Protein AF-A0A3B0RXC0-F1 (afdb_monomer_lite)

Radius of gyration: 18.81 Å; chains: 1; bounding box: 57×39×60 Å

Foldseek 3Di:
DDDDPPDDPPVPPDDDDPVVVVLCVDPLLVLLLVLLQVLLVVLVVVLVVCCVPPVFAAQCLLVSLLVSLQNSCCVPPRDDPLLVVLLVQLLVLLVCLVVQVVDPLSSLVSNQVSLVSLLVPQDAPPCVCLSVVLSCCLSVVLNQLQVLLVVCV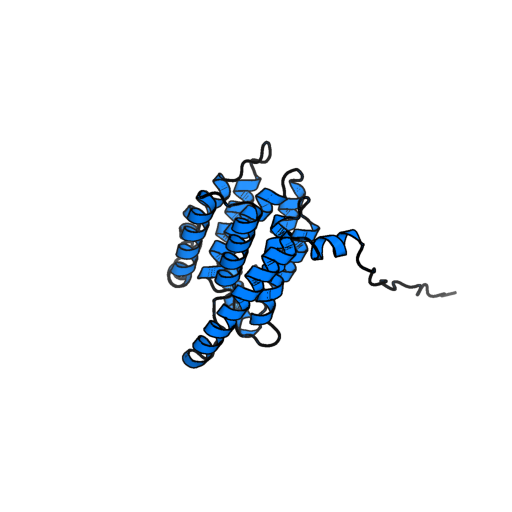QQLVSLVLVLQLLVQLCVLFQARSSSSSSNSNSVSSSVCCPPHVSHTNGSSSSNSSSSSQSNVLSVRNHPPVVSSVRSSVSSVVSD

Secondary structure (DSSP, 8-state):
-------------PPPPHHHHHHHTSHHHHHHHHHHHHHHHHHHHHHHHHHHHHSS-EETHHHHHHHHHHHHHHHHT---HHHHHHHHHHHHHHHHHHHHTTSTTHHHHTTHHHHHHHHHT---TT-THHHHHHHHIIIIIHHHHHHHHHHSGGGTHHHHHHHHHHHHHHHH-S--HHHHHHHHHHHHHGGGTSSS--EE--HHHHHHHHHHHHHHHHHHTTT-HHHHHHHHHHHGGG-

Sequence (239 aa):
MLDVQLAGVVHTVGVPSRETLEAFASDEFLTGFAYGIGALALGLVVAYLWRRRYDTPAPIVGLLLTAGVLGGLQATRGLPRDLWIGVALLAVAGALYPWARRVPFLAVVVAVPGAWWVTQGVELPGAMWVPWLLFAWIVLGAPLVTSFDRHFRDRGYGPVLVTVSIAGMFVTLPDTEEILVVFGVAVALVFLAWPKVLGSLGAVGIYPLLGALAWVIAFDGRGRESAIVGAVAALGFLV

Organism: NCBI:txid652676

pLDDT: mean 91.94, std 11.22, range [43.53, 98.5]

Structure (mmCIF, N/CA/C/O backbone):
data_AF-A0A3B0RXC0-F1
#
_entry.id   AF-A0A3B0RXC0-F1
#
loop_
_atom_site.group_PDB
_atom_site.id
_atom_site.type_symbol
_atom_site.label_atom_id
_atom_site.label_alt_id
_atom_site.label_comp_id
_atom_site.label_asym_id
_atom_site.label_entity_id
_atom_site.label_seq_id
_atom_site.pdbx_PDB_ins_code
_atom_site.Cartn_x
_atom_site.Cartn_y
_atom_site.Cartn_z
_atom_site.occupancy
_atom_site.B_iso_or_equiv
_atom_site.auth_seq_id
_atom_site.auth_comp_id
_atom_site.auth_asym_id
_atom_site.auth_atom_id
_atom_site.pdbx_PDB_model_num
ATOM 1 N N . MET A 1 1 ? -39.315 21.568 -38.103 1.00 45.09 1 MET A N 1
ATOM 2 C CA . MET A 1 1 ? -37.876 21.454 -38.425 1.00 45.09 1 MET A CA 1
ATOM 3 C C . MET A 1 1 ? -37.116 21.349 -37.105 1.00 45.09 1 MET A C 1
ATOM 5 O O . MET A 1 1 ? -36.596 22.333 -36.607 1.00 45.09 1 MET A O 1
ATOM 9 N N . LEU A 1 2 ? -37.200 20.183 -36.469 1.00 48.66 2 LEU A N 1
ATOM 10 C CA . LEU A 1 2 ? -36.556 19.834 -35.199 1.00 48.66 2 LEU A CA 1
ATOM 11 C C . LEU A 1 2 ? -36.489 18.303 -35.209 1.00 48.66 2 LEU A C 1
ATOM 13 O O . LEU A 1 2 ? -37.357 17.641 -34.652 1.00 48.66 2 LEU A O 1
ATOM 17 N N . ASP A 1 3 ? -35.527 17.764 -35.959 1.00 43.53 3 ASP A N 1
ATOM 18 C CA . ASP A 1 3 ? -35.196 16.343 -35.905 1.00 43.53 3 ASP A CA 1
ATOM 19 C C . ASP A 1 3 ? -34.045 16.155 -34.928 1.00 43.53 3 ASP A C 1
ATOM 21 O O . ASP A 1 3 ? -32.958 16.721 -35.043 1.00 43.53 3 ASP A O 1
ATOM 25 N N . VAL A 1 4 ? -34.379 15.392 -33.903 1.00 53.38 4 VAL A N 1
ATOM 26 C CA . VAL A 1 4 ? -33.614 15.109 -32.709 1.00 53.38 4 VAL A CA 1
ATOM 27 C C . VAL A 1 4 ? -32.543 14.073 -33.059 1.00 53.38 4 VAL A C 1
ATOM 29 O O . VAL A 1 4 ? -32.851 12.906 -33.288 1.00 53.38 4 VAL A O 1
ATOM 32 N N . GLN A 1 5 ? -31.270 14.482 -33.070 1.00 48.72 5 GLN A N 1
ATOM 33 C CA . GLN A 1 5 ? -30.120 13.571 -33.035 1.00 48.72 5 GLN A CA 1
ATOM 34 C C . GLN A 1 5 ? -30.012 12.922 -31.643 1.00 48.72 5 GLN A C 1
ATOM 36 O O . GLN A 1 5 ? -29.162 13.271 -30.830 1.00 48.72 5 GLN A O 1
ATOM 41 N N . LEU A 1 6 ? -30.886 11.956 -31.366 1.00 52.62 6 LEU A N 1
ATOM 42 C CA . LEU A 1 6 ? -30.707 10.950 -30.315 1.00 52.62 6 LEU A CA 1
ATOM 43 C C . LEU A 1 6 ? -30.192 9.665 -30.976 1.00 52.62 6 LEU A C 1
ATOM 45 O O . LEU A 1 6 ? -30.890 8.660 -31.053 1.00 52.62 6 LEU A O 1
ATOM 49 N N . ALA A 1 7 ? -28.967 9.710 -31.500 1.00 48.12 7 ALA A N 1
ATOM 50 C CA . ALA A 1 7 ? -28.283 8.540 -32.039 1.00 48.12 7 ALA A CA 1
ATOM 51 C C . ALA A 1 7 ? -27.131 8.144 -31.105 1.00 48.12 7 ALA A C 1
ATOM 53 O O . ALA A 1 7 ? -26.001 8.593 -31.248 1.00 48.12 7 ALA A O 1
ATOM 54 N N . GLY A 1 8 ? -27.473 7.307 -30.125 1.00 47.53 8 GLY A N 1
ATOM 55 C CA . GLY A 1 8 ? -26.669 6.147 -29.742 1.00 47.53 8 GLY A CA 1
ATOM 56 C C . GLY A 1 8 ? -25.240 6.379 -29.253 1.00 47.53 8 GLY A C 1
ATOM 57 O O . GLY A 1 8 ? -24.301 5.927 -29.896 1.00 47.53 8 GLY A O 1
ATOM 58 N N . VAL A 1 9 ? -25.077 6.896 -28.033 1.00 49.53 9 VAL A N 1
ATOM 59 C CA . VAL A 1 9 ? -23.941 6.494 -27.182 1.00 49.53 9 VAL A CA 1
ATOM 60 C C . VAL A 1 9 ? -24.367 5.234 -26.427 1.00 49.53 9 VAL A C 1
ATOM 62 O O . VAL A 1 9 ? -24.612 5.240 -25.223 1.00 49.53 9 VAL A O 1
ATOM 65 N N . VAL A 1 10 ? -24.537 4.134 -27.160 1.00 51.41 10 VAL A N 1
ATOM 66 C CA . VAL A 1 10 ? -24.508 2.811 -26.537 1.00 51.41 10 VAL A CA 1
ATOM 67 C C . VAL A 1 10 ? -23.031 2.549 -26.295 1.00 51.41 10 VAL A C 1
ATOM 69 O O . VAL A 1 10 ? -22.314 2.160 -27.212 1.00 51.41 10 VAL A O 1
ATOM 72 N N . HIS A 1 11 ? -22.555 2.833 -25.080 1.00 51.78 11 HIS A N 1
ATOM 73 C CA . HIS A 1 11 ? -21.283 2.296 -24.610 1.00 51.78 11 HIS A CA 1
ATOM 74 C C . HIS A 1 11 ? -21.406 0.773 -24.674 1.00 51.78 11 HIS A C 1
ATOM 76 O O . HIS A 1 11 ? -21.918 0.136 -23.754 1.00 51.78 11 HIS A O 1
ATOM 82 N N . THR A 1 12 ? -20.991 0.180 -25.791 1.00 52.31 12 THR A N 1
ATOM 83 C CA . THR A 1 12 ? -20.706 -1.244 -25.851 1.00 52.31 12 THR A CA 1
ATOM 84 C C . THR A 1 12 ? -19.647 -1.478 -24.792 1.00 52.31 12 THR A C 1
ATOM 86 O O . THR A 1 12 ? -18.513 -1.024 -24.948 1.00 52.31 12 THR A O 1
ATOM 89 N N . VAL A 1 13 ? -20.042 -2.105 -23.684 1.00 59.84 13 VAL A N 1
ATOM 90 C CA . VAL A 1 13 ? -19.114 -2.684 -22.716 1.00 59.84 13 VAL A CA 1
ATOM 91 C C . VAL A 1 13 ? -18.237 -3.619 -23.536 1.00 59.84 13 VAL A C 1
ATOM 93 O O . VAL A 1 13 ? -18.688 -4.678 -23.972 1.00 59.84 13 VAL A O 1
ATOM 96 N N . GLY A 1 14 ? -17.049 -3.132 -23.896 1.00 64.94 14 GLY A N 1
ATOM 97 C CA . GLY A 1 14 ? -16.148 -3.830 -24.793 1.00 64.94 14 GLY A CA 1
ATOM 98 C C . GLY A 1 14 ? -15.806 -5.167 -24.167 1.00 64.94 14 GLY A C 1
ATOM 99 O O . GLY A 1 14 ? -15.452 -5.228 -22.990 1.00 64.94 14 GLY A O 1
ATOM 100 N N . VAL A 1 15 ? -15.946 -6.239 -24.942 1.00 76.81 15 VAL A N 1
ATOM 101 C CA . VAL A 1 15 ? -15.396 -7.535 -24.552 1.00 76.81 15 VAL A CA 1
ATOM 102 C C . VAL A 1 15 ? -13.908 -7.309 -24.251 1.00 76.81 15 VAL A C 1
ATOM 104 O O . VAL A 1 15 ? -13.240 -6.672 -25.073 1.00 76.81 15 VAL A O 1
ATOM 107 N N . PRO A 1 16 ? -13.391 -7.754 -23.091 1.00 77.19 16 PRO A N 1
ATOM 108 C CA . PRO A 1 16 ? -11.983 -7.576 -22.756 1.00 77.19 16 PRO A CA 1
ATOM 109 C C . PRO A 1 16 ? -11.103 -8.130 -23.882 1.00 77.19 16 PRO A C 1
ATOM 111 O O . PRO A 1 16 ? -11.406 -9.181 -24.457 1.00 77.19 16 PRO A O 1
ATOM 114 N N . SER A 1 17 ? -10.037 -7.403 -24.230 1.00 85.00 17 SER A N 1
ATOM 115 C CA . SER A 1 17 ? -9.105 -7.850 -25.266 1.00 85.00 17 SER A CA 1
ATOM 116 C C . SER A 1 17 ? -8.442 -9.164 -24.841 1.00 85.00 17 SER A C 1
ATOM 118 O O . SER A 1 17 ? -8.314 -9.447 -23.648 1.00 85.00 17 SER A O 1
ATOM 120 N N . ARG A 1 18 ? -8.002 -9.979 -25.810 1.00 84.19 18 ARG A N 1
ATOM 121 C CA . ARG A 1 18 ? -7.280 -11.231 -25.513 1.00 84.19 18 ARG A CA 1
ATOM 122 C C . ARG A 1 18 ? -6.065 -10.990 -24.619 1.00 84.19 18 ARG A C 1
ATOM 124 O O . ARG A 1 18 ? -5.889 -11.719 -23.658 1.00 84.19 18 ARG A O 1
ATOM 131 N N . GLU A 1 19 ? -5.336 -9.907 -24.868 1.00 82.31 19 GLU A N 1
ATOM 132 C CA . GLU A 1 19 ? -4.189 -9.479 -24.058 1.00 82.31 19 GLU A CA 1
ATOM 133 C C . GLU A 1 19 ? -4.566 -9.258 -22.584 1.00 82.31 19 GLU A C 1
ATOM 135 O O . GLU A 1 19 ? -3.834 -9.658 -21.686 1.00 82.31 19 GLU A O 1
ATOM 140 N N . THR A 1 20 ? -5.748 -8.690 -22.309 1.00 80.38 20 THR A N 1
ATOM 141 C CA . THR A 1 20 ? -6.221 -8.491 -20.927 1.00 80.38 20 THR A CA 1
ATOM 142 C C . THR A 1 20 ? -6.561 -9.822 -20.255 1.00 80.38 20 THR A C 1
ATOM 144 O O . THR A 1 20 ? -6.307 -10.007 -19.068 1.00 80.38 20 THR A O 1
ATOM 147 N N . LEU A 1 21 ? -7.146 -10.763 -21.001 1.00 83.75 21 LEU A N 1
ATOM 148 C CA . LEU A 1 21 ? -7.447 -12.098 -20.482 1.00 83.75 21 LEU A CA 1
ATOM 149 C C . LEU A 1 21 ? -6.168 -12.900 -20.213 1.00 83.75 21 LEU A C 1
ATOM 151 O O . LEU A 1 21 ? -6.099 -13.604 -19.210 1.00 83.75 21 LEU A O 1
ATOM 155 N N . GLU A 1 22 ? -5.163 -12.766 -21.077 1.00 86.81 22 GLU A N 1
ATOM 156 C CA . GLU A 1 22 ? -3.850 -13.394 -20.911 1.00 86.81 22 GLU A CA 1
ATOM 157 C C . GLU A 1 22 ? -3.111 -12.833 -19.690 1.00 86.81 22 GLU A C 1
ATOM 159 O O . GLU A 1 22 ? -2.580 -13.612 -18.904 1.00 86.81 22 GLU A O 1
ATOM 164 N N . ALA A 1 23 ? -3.182 -11.520 -19.446 1.00 81.25 23 ALA A N 1
ATOM 165 C CA . ALA A 1 23 ? -2.631 -10.907 -18.237 1.00 81.25 23 ALA A CA 1
ATOM 166 C C . ALA A 1 23 ? -3.245 -11.471 -16.939 1.00 81.25 23 ALA A C 1
ATOM 168 O O . ALA A 1 23 ? -2.536 -11.702 -15.966 1.00 81.25 23 ALA A O 1
ATOM 169 N N . PHE A 1 24 ? -4.552 -11.762 -16.909 1.00 84.94 24 PHE A N 1
ATOM 170 C CA . PHE A 1 24 ? -5.178 -12.395 -15.734 1.00 84.94 24 PHE A CA 1
ATOM 171 C C . PHE A 1 24 ? -4.911 -13.898 -15.614 1.00 84.94 24 PHE A C 1
ATOM 173 O O . PHE A 1 24 ? -5.164 -14.481 -14.559 1.00 84.94 24 PHE A O 1
ATOM 180 N N . ALA A 1 25 ? -4.413 -14.528 -16.674 1.00 88.69 25 ALA A N 1
ATOM 181 C CA . ALA A 1 25 ? -3.963 -15.913 -16.656 1.00 88.69 25 ALA A CA 1
ATOM 182 C C . ALA A 1 25 ? -2.452 -16.039 -16.398 1.00 88.69 25 ALA A C 1
ATOM 184 O O . ALA A 1 25 ? -1.944 -17.159 -16.392 1.00 88.69 25 ALA A O 1
ATOM 185 N N . SER A 1 26 ? -1.745 -14.921 -16.204 1.00 92.62 26 SER A N 1
ATOM 186 C CA . SER A 1 26 ? -0.297 -14.909 -16.033 1.00 92.62 26 SER A CA 1
ATOM 187 C C . SER A 1 26 ? 0.131 -15.461 -14.669 1.00 92.62 26 SER A C 1
ATOM 189 O O . SER A 1 26 ? -0.608 -15.391 -13.675 1.00 92.62 26 SER A O 1
ATOM 191 N N . ASP A 1 27 ? 1.348 -16.004 -14.612 1.00 94.44 27 ASP A N 1
ATOM 192 C CA . ASP A 1 27 ? 1.910 -16.584 -13.390 1.00 94.44 27 ASP A CA 1
ATOM 193 C C . ASP A 1 27 ? 2.081 -15.524 -12.288 1.00 94.44 27 ASP A C 1
ATOM 195 O O . ASP A 1 27 ? 1.937 -15.830 -11.101 1.00 94.44 27 ASP A O 1
ATOM 199 N N . GLU A 1 28 ? 2.314 -14.264 -12.657 1.00 95.06 28 GLU A N 1
ATOM 200 C CA . GLU A 1 28 ? 2.426 -13.126 -11.743 1.00 95.06 28 GLU A CA 1
ATOM 201 C C . GLU A 1 28 ? 1.100 -12.863 -11.025 1.00 95.06 28 GLU A C 1
ATOM 203 O O . GLU A 1 28 ? 1.055 -12.812 -9.789 1.00 95.06 28 GLU A O 1
ATOM 208 N N . PHE A 1 29 ? 0.001 -12.760 -11.783 1.00 95.62 29 PHE A N 1
ATOM 209 C CA . PHE A 1 29 ? -1.324 -12.560 -11.204 1.00 95.62 29 PHE A CA 1
ATOM 210 C C . PHE A 1 29 ? -1.724 -13.744 -10.321 1.00 95.62 29 PHE A C 1
ATOM 212 O O . PHE A 1 29 ? -2.182 -13.542 -9.192 1.00 95.62 29 PHE A O 1
ATOM 219 N N . LEU A 1 30 ? -1.520 -14.979 -10.793 1.00 96.56 30 LEU A N 1
ATOM 220 C CA . LEU A 1 30 ? -1.860 -16.190 -10.040 1.00 96.56 30 LEU A CA 1
ATOM 221 C C . LEU A 1 30 ? -1.036 -16.323 -8.755 1.00 96.56 30 LEU A C 1
ATOM 223 O O . LEU A 1 30 ? -1.588 -16.677 -7.708 1.00 96.56 30 LEU A O 1
ATOM 227 N N . THR A 1 31 ? 0.254 -15.989 -8.800 1.00 96.75 31 THR A N 1
ATOM 228 C CA . THR A 1 31 ? 1.120 -15.971 -7.614 1.00 96.75 31 THR A CA 1
ATOM 229 C C . THR A 1 31 ? 0.628 -14.928 -6.619 1.00 96.75 31 THR A C 1
ATOM 231 O O . THR A 1 31 ? 0.382 -15.255 -5.455 1.00 96.75 31 THR A O 1
ATOM 234 N N . GLY A 1 32 ? 0.395 -13.693 -7.072 1.00 97.00 32 GLY A N 1
ATOM 235 C CA . GLY A 1 32 ? -0.174 -12.640 -6.233 1.00 97.00 32 GLY A CA 1
ATOM 236 C C . GLY A 1 32 ? -1.506 -13.054 -5.609 1.00 97.00 32 GLY A C 1
ATOM 237 O O . GLY A 1 32 ? -1.707 -12.926 -4.400 1.00 97.00 32 GLY A O 1
ATOM 238 N N . PHE A 1 33 ? -2.397 -13.641 -6.404 1.00 97.62 33 PHE A N 1
ATOM 239 C CA . PHE A 1 33 ? -3.687 -14.132 -5.939 1.00 97.62 33 PHE A CA 1
ATOM 240 C C . PHE A 1 33 ? -3.545 -15.243 -4.890 1.00 97.62 33 PHE A C 1
ATOM 242 O O . PHE A 1 33 ? -4.227 -15.197 -3.867 1.00 97.62 33 PHE A O 1
ATOM 249 N N . ALA A 1 34 ? -2.623 -16.195 -5.065 1.00 98.06 34 ALA A N 1
ATOM 250 C CA . ALA A 1 34 ? -2.367 -17.255 -4.087 1.00 98.06 34 ALA A CA 1
ATOM 251 C C . ALA A 1 34 ? -1.904 -16.695 -2.727 1.00 98.06 34 ALA A C 1
ATOM 253 O O . ALA A 1 34 ? -2.454 -17.067 -1.683 1.00 98.06 34 ALA A O 1
ATOM 254 N N . TYR A 1 35 ? -0.959 -15.747 -2.726 1.00 98.19 35 TYR A N 1
ATOM 255 C CA . TYR A 1 35 ? -0.555 -15.032 -1.505 1.00 98.19 35 TYR A CA 1
ATOM 256 C C . TYR A 1 35 ? -1.712 -14.212 -0.918 1.00 98.19 35 TYR A C 1
ATOM 258 O O . TYR A 1 35 ? -1.893 -14.182 0.303 1.00 98.19 35 TYR A O 1
ATOM 266 N N . GLY A 1 36 ? -2.538 -13.610 -1.774 1.00 97.75 36 GLY A N 1
ATOM 267 C CA . GLY A 1 36 ? -3.765 -12.914 -1.402 1.00 97.75 36 GLY A CA 1
ATOM 268 C C . GLY A 1 36 ? -4.777 -13.812 -0.688 1.00 97.75 36 GLY A C 1
ATOM 269 O O . GLY A 1 36 ? -5.322 -13.411 0.338 1.00 97.75 36 GLY A O 1
ATOM 270 N N . ILE A 1 37 ? -4.992 -15.043 -1.162 1.00 98.25 37 ILE A N 1
ATOM 271 C CA . ILE A 1 37 ? -5.870 -16.031 -0.514 1.00 98.25 37 ILE A CA 1
ATOM 272 C C . ILE A 1 37 ? -5.318 -16.442 0.854 1.00 98.25 37 ILE A C 1
ATOM 274 O O . ILE A 1 37 ? -6.074 -16.496 1.828 1.00 98.25 37 ILE A O 1
ATOM 278 N N . GLY A 1 38 ? -4.007 -16.675 0.962 1.00 98.12 38 GLY A N 1
ATOM 279 C CA . GLY A 1 38 ? -3.362 -16.942 2.251 1.00 98.12 38 GLY A CA 1
ATOM 280 C C . GLY A 1 38 ? -3.553 -15.787 3.241 1.00 98.12 38 GLY A C 1
ATOM 281 O O . GLY A 1 38 ? -3.952 -15.996 4.392 1.00 98.12 38 GLY A O 1
ATOM 282 N N . ALA A 1 39 ? -3.346 -14.554 2.775 1.00 97.69 39 ALA A N 1
ATOM 283 C CA . ALA A 1 39 ? -3.544 -13.345 3.564 1.00 97.69 39 ALA A CA 1
ATOM 284 C C . ALA A 1 39 ? -5.021 -13.128 3.943 1.00 97.69 39 ALA A C 1
ATOM 286 O O . ALA A 1 39 ? -5.309 -12.735 5.074 1.00 97.69 39 ALA A O 1
ATOM 287 N N . LEU A 1 40 ? -5.961 -13.432 3.043 1.00 97.94 40 LEU A N 1
ATOM 288 C CA . LEU A 1 40 ? -7.402 -13.379 3.291 1.00 97.94 40 LEU A CA 1
ATOM 289 C C . LEU A 1 40 ? -7.807 -14.374 4.381 1.00 97.94 40 LEU A C 1
ATOM 291 O O . LEU A 1 40 ? -8.500 -13.990 5.322 1.00 97.94 40 LEU A O 1
ATOM 295 N N . ALA A 1 41 ? -7.350 -15.626 4.296 1.00 97.94 41 ALA A N 1
ATOM 296 C CA . ALA A 1 41 ? -7.636 -16.649 5.299 1.00 97.94 41 ALA A CA 1
ATOM 297 C C . ALA A 1 41 ? -7.132 -16.227 6.690 1.00 97.94 41 ALA A C 1
ATOM 299 O O . ALA A 1 41 ? -7.887 -16.267 7.666 1.00 97.94 41 ALA A O 1
ATOM 300 N N . LEU A 1 42 ? -5.890 -15.736 6.772 1.00 98.06 42 LEU A N 1
ATOM 301 C CA . LEU A 1 42 ? -5.334 -15.185 8.009 1.00 98.06 42 LEU A CA 1
ATOM 302 C C . LEU A 1 42 ? -6.141 -13.972 8.499 1.00 98.06 42 LEU A C 1
ATOM 304 O O . LEU A 1 42 ? -6.482 -13.878 9.679 1.00 98.06 42 LEU A O 1
ATOM 308 N N . GLY A 1 43 ? -6.489 -13.063 7.591 1.00 97.38 43 GLY A N 1
ATOM 309 C CA . GLY A 1 43 ? -7.272 -11.872 7.887 1.00 97.38 43 GLY A CA 1
ATOM 310 C C . GLY A 1 43 ? -8.662 -12.182 8.426 1.00 97.38 43 GLY A C 1
ATOM 311 O O . GLY A 1 43 ? -9.093 -11.523 9.368 1.00 97.38 43 GLY A O 1
ATOM 312 N N . LEU A 1 44 ? -9.340 -13.211 7.913 1.00 97.69 44 LEU A N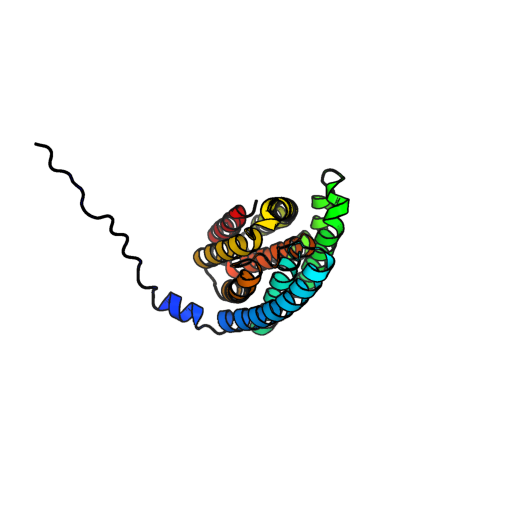 1
ATOM 313 C CA . LEU A 1 44 ? -10.638 -13.661 8.423 1.00 97.69 44 LEU A CA 1
ATOM 314 C C . LEU A 1 44 ? -10.528 -14.166 9.866 1.00 97.69 44 LEU A C 1
ATOM 316 O O . LEU A 1 44 ? -11.359 -13.806 10.702 1.00 97.69 44 LEU A O 1
ATOM 320 N N . VAL A 1 45 ? -9.482 -14.938 10.181 1.00 97.75 45 VAL A N 1
ATOM 321 C CA . VAL A 1 45 ? -9.220 -15.414 11.550 1.00 97.75 45 VAL A CA 1
ATOM 322 C C . VAL A 1 45 ? -8.966 -14.236 12.488 1.00 97.75 45 VAL A C 1
ATOM 324 O O . VAL A 1 45 ? -9.601 -14.129 13.540 1.00 97.75 45 VAL A O 1
ATOM 327 N N . VAL A 1 46 ? -8.084 -13.312 12.103 1.00 97.38 46 VAL A N 1
ATOM 328 C CA . VAL A 1 46 ? -7.759 -12.147 12.936 1.00 97.38 46 VAL A CA 1
ATOM 329 C C . VAL A 1 46 ? -8.970 -11.226 13.089 1.00 97.38 46 VAL A C 1
ATOM 331 O O . VAL A 1 46 ? -9.264 -10.800 14.204 1.00 97.38 46 VAL A O 1
ATOM 334 N N . ALA A 1 47 ? -9.721 -10.959 12.019 1.00 95.75 47 ALA A N 1
ATOM 335 C CA . ALA A 1 47 ? -10.925 -10.131 12.065 1.00 95.75 47 ALA A CA 1
ATOM 336 C C . ALA A 1 47 ? -12.017 -10.746 12.948 1.00 95.75 47 ALA A C 1
ATOM 338 O O . ALA A 1 47 ? -12.689 -10.026 13.691 1.00 95.75 47 ALA A O 1
ATOM 339 N N . TYR A 1 48 ? -12.167 -12.072 12.924 1.00 96.38 48 TYR A N 1
ATOM 340 C CA . TYR A 1 48 ? -13.083 -12.789 13.805 1.00 96.38 48 TYR A CA 1
ATOM 341 C C . TYR A 1 48 ? -12.718 -12.613 15.284 1.00 96.38 48 TYR A C 1
ATOM 343 O O . TYR A 1 48 ? -13.566 -12.236 16.100 1.00 96.38 48 TYR A O 1
ATOM 351 N N . LEU A 1 49 ? -11.445 -12.833 15.627 1.00 97.06 49 LEU A N 1
ATOM 352 C CA . LEU A 1 49 ? -10.940 -12.655 16.991 1.00 97.06 49 LEU A CA 1
ATOM 353 C C . LEU A 1 49 ? -11.028 -11.191 17.442 1.00 97.06 49 LEU A C 1
ATOM 355 O O . LEU A 1 49 ? -11.394 -10.912 18.585 1.00 97.06 49 LEU A O 1
ATOM 359 N N . TRP A 1 50 ? -10.754 -10.255 16.535 1.00 96.69 50 TRP A N 1
ATOM 360 C CA . TRP A 1 50 ? -10.821 -8.823 16.799 1.00 96.69 50 TRP A CA 1
ATOM 361 C C . TRP A 1 50 ? -12.248 -8.360 17.089 1.00 96.69 50 TRP A C 1
ATOM 363 O O . TRP A 1 50 ? -12.484 -7.680 18.090 1.00 96.69 50 TRP A O 1
ATOM 373 N N . ARG A 1 51 ? -13.220 -8.771 16.264 1.00 93.50 51 ARG A N 1
ATOM 374 C CA . ARG A 1 51 ? -14.637 -8.429 16.459 1.00 93.50 51 ARG A CA 1
ATOM 375 C C . ARG A 1 51 ? -15.176 -8.943 17.787 1.00 93.50 51 ARG A C 1
ATOM 377 O O . ARG A 1 51 ? -15.888 -8.208 18.460 1.00 93.50 51 ARG A O 1
ATOM 384 N N . ARG A 1 52 ? -14.768 -10.143 18.216 1.00 94.81 52 ARG A N 1
ATOM 385 C CA . ARG A 1 52 ? -15.120 -10.669 19.547 1.00 94.81 52 ARG A CA 1
ATOM 386 C C . ARG A 1 52 ? -14.647 -9.771 20.697 1.00 94.81 52 ARG A C 1
ATOM 388 O O . ARG A 1 52 ? -15.233 -9.832 21.772 1.00 94.81 52 ARG A O 1
ATOM 395 N N . ARG A 1 53 ? -13.592 -8.969 20.500 1.00 96.19 53 ARG A N 1
ATOM 396 C CA . ARG A 1 53 ? -12.978 -8.156 21.560 1.00 96.19 53 ARG A CA 1
ATOM 397 C C . ARG A 1 53 ? -13.306 -6.662 21.495 1.00 96.19 53 ARG A C 1
ATOM 399 O O . ARG A 1 53 ? -13.383 -6.049 22.562 1.00 96.19 53 ARG A O 1
ATOM 406 N N . TYR A 1 54 ? -13.439 -6.095 20.293 1.00 91.69 54 TYR A N 1
ATOM 407 C CA . TYR A 1 54 ? -13.439 -4.642 20.059 1.00 91.69 54 TYR A CA 1
ATOM 408 C C . TYR A 1 54 ? -14.611 -4.111 19.215 1.00 91.69 54 TYR A C 1
ATOM 410 O O . TYR A 1 54 ? -14.612 -2.914 18.940 1.00 91.69 54 TYR A O 1
ATOM 418 N N . ASP A 1 55 ? -15.547 -4.963 18.770 1.00 91.69 55 ASP A N 1
ATOM 419 C CA . ASP A 1 55 ? -16.744 -4.627 17.960 1.00 91.69 55 ASP A CA 1
ATOM 420 C C . ASP A 1 55 ? -16.526 -3.591 16.831 1.00 91.69 55 ASP A C 1
ATOM 422 O O . ASP A 1 55 ? -17.388 -2.795 16.478 1.00 91.69 55 ASP A O 1
ATOM 426 N N . THR A 1 56 ? -15.322 -3.573 16.260 1.00 93.38 56 THR A N 1
ATOM 427 C CA . THR A 1 56 ? -14.890 -2.631 15.219 1.00 93.38 56 THR A CA 1
ATOM 428 C C . THR A 1 56 ? -14.146 -3.387 14.118 1.00 93.38 56 THR A C 1
ATOM 430 O O . THR A 1 56 ? -13.627 -4.478 14.378 1.00 93.38 56 THR A O 1
ATOM 433 N N . PRO A 1 57 ? -14.058 -2.854 12.884 1.00 94.50 57 PRO A N 1
ATOM 434 C CA . PRO A 1 57 ? -13.286 -3.487 11.811 1.00 94.50 57 PRO A CA 1
ATOM 435 C C . PRO A 1 57 ? -11.806 -3.635 12.187 1.00 94.50 57 PRO A C 1
ATOM 437 O O . PRO A 1 57 ? -11.223 -2.700 12.733 1.00 94.50 57 PRO A O 1
ATOM 440 N N . ALA A 1 58 ? -11.168 -4.767 11.896 1.00 96.25 58 ALA A N 1
ATOM 441 C CA . ALA A 1 58 ? -9.770 -5.003 12.267 1.00 96.25 58 ALA A CA 1
ATOM 442 C C . ALA A 1 58 ? -8.798 -4.171 11.397 1.00 96.25 58 ALA A C 1
ATOM 444 O O . ALA A 1 58 ? -8.849 -4.281 10.172 1.00 96.25 58 ALA A O 1
ATOM 445 N N . PRO A 1 59 ? -7.886 -3.365 11.976 1.00 96.56 59 PRO A N 1
ATOM 446 C CA . PRO A 1 59 ? -6.990 -2.481 11.221 1.00 96.56 59 PRO A CA 1
ATOM 447 C C . PRO A 1 59 ? -5.749 -3.231 10.702 1.00 96.56 59 PRO A C 1
ATOM 449 O O . PRO A 1 59 ? -4.620 -2.911 11.070 1.00 96.56 59 PRO A O 1
ATOM 452 N N . ILE A 1 60 ? -5.972 -4.285 9.915 1.00 97.25 60 ILE A N 1
ATOM 453 C CA . ILE A 1 60 ? -4.943 -5.260 9.513 1.00 97.25 60 ILE A CA 1
ATOM 454 C C . ILE A 1 60 ? -4.769 -5.374 7.999 1.00 97.25 60 ILE A C 1
ATOM 456 O O . ILE A 1 60 ? -3.789 -5.964 7.549 1.00 97.25 60 ILE A O 1
ATOM 460 N N . VAL A 1 61 ? -5.697 -4.837 7.200 1.00 97.56 61 VAL A N 1
ATOM 461 C CA . VAL A 1 61 ? -5.735 -5.104 5.753 1.00 97.56 61 VAL A CA 1
ATOM 462 C C . VAL A 1 61 ? -4.508 -4.527 5.054 1.00 97.56 61 VAL A C 1
ATOM 464 O O . VAL A 1 61 ? -3.956 -5.184 4.183 1.00 97.56 61 VAL A O 1
ATOM 467 N N . GLY A 1 62 ? -4.010 -3.360 5.473 1.00 97.75 62 GLY A N 1
ATOM 468 C CA . GLY A 1 62 ? -2.796 -2.777 4.899 1.00 97.75 62 GLY A CA 1
ATOM 469 C C . GLY A 1 62 ? -1.546 -3.616 5.186 1.00 97.75 62 GLY A C 1
ATOM 470 O O . GLY A 1 62 ? -0.685 -3.754 4.322 1.00 97.75 62 GLY A O 1
ATOM 471 N N . LEU A 1 63 ? -1.462 -4.233 6.372 1.00 97.94 63 LEU A N 1
ATOM 472 C CA . LEU A 1 63 ? -0.358 -5.133 6.721 1.00 97.94 63 LEU A CA 1
ATOM 473 C C . LEU A 1 63 ? -0.429 -6.431 5.919 1.00 97.94 63 LEU A C 1
ATOM 475 O O . LEU A 1 63 ? 0.589 -6.882 5.408 1.00 97.94 63 LEU A O 1
ATOM 479 N N . LEU A 1 64 ? -1.627 -7.005 5.784 1.00 98.38 64 LEU A N 1
ATOM 480 C CA . LEU A 1 64 ? -1.859 -8.202 4.976 1.00 98.38 64 LEU A CA 1
ATOM 481 C C . LEU A 1 64 ? -1.564 -7.948 3.495 1.00 98.38 64 LEU A C 1
ATOM 483 O O . LEU A 1 64 ? -0.914 -8.778 2.869 1.00 98.38 64 LEU A O 1
ATOM 487 N N . LEU A 1 65 ? -1.974 -6.790 2.965 1.00 98.25 65 LEU A N 1
ATOM 488 C CA . LEU A 1 65 ? -1.640 -6.351 1.610 1.00 98.25 65 LEU A CA 1
ATOM 489 C C . LEU A 1 65 ? -0.129 -6.251 1.442 1.00 98.25 65 LEU A C 1
ATOM 491 O O . LEU A 1 65 ? 0.420 -6.879 0.549 1.00 98.25 65 LEU A O 1
ATOM 495 N N . THR A 1 66 ? 0.550 -5.523 2.330 1.00 98.38 66 THR A N 1
ATOM 496 C CA . THR A 1 66 ? 2.010 -5.369 2.258 1.00 98.38 66 THR A CA 1
ATOM 497 C C . THR A 1 66 ? 2.711 -6.728 2.323 1.00 98.38 66 THR A C 1
ATOM 499 O O . THR A 1 66 ? 3.569 -7.016 1.498 1.00 98.38 66 THR A O 1
ATOM 502 N N . ALA A 1 67 ? 2.338 -7.588 3.274 1.00 98.25 67 ALA A N 1
ATOM 503 C CA . ALA A 1 67 ? 2.948 -8.904 3.432 1.00 98.25 67 ALA A CA 1
ATOM 504 C C . ALA A 1 67 ? 2.686 -9.816 2.224 1.00 98.25 67 ALA A C 1
ATOM 506 O O . ALA A 1 67 ? 3.603 -10.497 1.773 1.00 98.25 67 ALA A O 1
ATOM 507 N N . GLY A 1 68 ? 1.464 -9.808 1.683 1.00 98.19 68 GLY A N 1
ATOM 508 C CA . GLY A 1 68 ? 1.108 -10.568 0.486 1.00 98.19 68 GLY A CA 1
ATOM 509 C C . GLY A 1 68 ? 1.854 -10.077 -0.753 1.00 98.19 68 GLY A C 1
ATOM 510 O O . GLY A 1 68 ? 2.393 -10.893 -1.492 1.00 98.19 68 GLY A O 1
ATOM 511 N N . VAL A 1 69 ? 1.960 -8.756 -0.932 1.00 98.19 69 VAL A N 1
ATOM 512 C CA . VAL A 1 69 ? 2.723 -8.130 -2.023 1.00 98.19 69 VAL A CA 1
ATOM 513 C C . VAL A 1 69 ? 4.196 -8.506 -1.932 1.00 98.19 69 VAL A C 1
ATOM 515 O O . VAL A 1 69 ? 4.751 -9.027 -2.891 1.00 98.19 69 VAL A O 1
ATOM 518 N N . LEU A 1 70 ? 4.834 -8.302 -0.776 1.00 98.00 70 LEU A N 1
ATOM 519 C CA . LEU A 1 70 ? 6.253 -8.621 -0.618 1.00 98.00 70 LEU A CA 1
ATOM 520 C C . LEU A 1 70 ? 6.517 -10.123 -0.743 1.00 98.00 70 LEU A C 1
ATOM 522 O O . LEU A 1 70 ? 7.519 -10.511 -1.331 1.00 98.00 70 LEU A O 1
ATOM 526 N N . GLY A 1 71 ? 5.619 -10.968 -0.229 1.00 97.81 71 GLY A N 1
ATOM 527 C CA . GLY A 1 71 ? 5.700 -12.419 -0.389 1.00 97.81 71 GLY A CA 1
ATOM 528 C C . GLY A 1 71 ? 5.603 -12.853 -1.852 1.00 97.81 71 GLY A C 1
ATOM 529 O O . GLY A 1 71 ? 6.447 -13.620 -2.309 1.00 97.81 71 GLY A O 1
ATOM 530 N N . GLY A 1 72 ? 4.627 -12.315 -2.589 1.00 97.00 72 GLY A N 1
ATOM 531 C CA . GLY A 1 72 ? 4.444 -12.589 -4.014 1.00 97.00 72 GLY A CA 1
ATOM 532 C C . GLY A 1 72 ? 5.631 -12.118 -4.852 1.00 97.00 72 GLY A C 1
ATOM 533 O O . GLY A 1 72 ? 6.201 -12.908 -5.596 1.00 97.00 72 GLY A O 1
ATOM 534 N N . LEU A 1 73 ? 6.075 -10.872 -4.665 1.00 96.81 73 LEU A N 1
ATOM 535 C CA . LEU A 1 73 ? 7.216 -10.314 -5.401 1.00 96.81 73 LEU A CA 1
ATOM 536 C C . LEU A 1 73 ? 8.538 -11.020 -5.063 1.00 96.81 73 LEU A C 1
ATOM 538 O O . LEU A 1 73 ? 9.392 -11.216 -5.929 1.00 96.81 73 LEU A O 1
ATOM 542 N N . GLN A 1 74 ? 8.718 -11.440 -3.807 1.00 97.06 74 GLN A N 1
ATOM 543 C CA . GLN A 1 74 ? 9.883 -12.229 -3.406 1.00 97.06 74 GLN A CA 1
ATOM 544 C C . GLN A 1 74 ? 9.915 -13.591 -4.107 1.00 97.06 74 GLN A C 1
ATOM 546 O O . GLN A 1 74 ? 11.006 -14.082 -4.394 1.00 97.06 74 GLN A O 1
ATOM 551 N N . ALA A 1 75 ? 8.753 -14.196 -4.362 1.00 95.56 75 ALA A N 1
ATOM 552 C CA . ALA A 1 75 ? 8.650 -15.475 -5.055 1.00 95.56 75 ALA A CA 1
ATOM 553 C C . ALA A 1 75 ? 8.883 -15.352 -6.569 1.00 95.56 75 ALA A C 1
ATOM 555 O O . ALA A 1 75 ? 9.440 -16.275 -7.157 1.00 95.56 75 ALA A O 1
ATOM 556 N N . THR A 1 76 ? 8.492 -14.232 -7.188 1.00 92.94 76 THR A N 1
ATOM 557 C CA . THR A 1 76 ? 8.602 -14.044 -8.644 1.00 92.94 76 THR A CA 1
ATOM 558 C C . THR A 1 76 ? 9.943 -13.457 -9.085 1.00 92.94 76 THR A C 1
ATOM 560 O O . THR A 1 76 ? 10.546 -13.971 -10.023 1.00 92.94 76 THR A O 1
ATOM 563 N N . ARG A 1 77 ? 10.445 -12.406 -8.420 1.00 88.31 77 ARG A N 1
ATOM 564 C CA . ARG A 1 77 ? 11.657 -11.678 -8.861 1.00 88.31 77 ARG A CA 1
ATOM 565 C C . ARG A 1 77 ? 12.770 -11.587 -7.814 1.00 88.31 77 ARG A C 1
ATOM 567 O O . ARG A 1 77 ? 13.917 -11.330 -8.168 1.00 88.31 77 ARG A O 1
ATOM 574 N N . GLY A 1 78 ? 12.463 -11.857 -6.543 1.00 88.94 78 GLY A N 1
ATOM 575 C CA . GLY A 1 78 ? 13.401 -11.700 -5.430 1.00 88.94 78 GLY A CA 1
ATOM 576 C C . GLY A 1 78 ? 13.627 -10.225 -5.086 1.00 88.94 78 GLY A C 1
ATOM 577 O O . GLY A 1 78 ? 13.974 -9.409 -5.935 1.00 88.94 78 GLY A O 1
ATOM 578 N N . LEU A 1 79 ? 13.419 -9.849 -3.824 1.00 93.19 79 LEU A N 1
ATOM 579 C CA . LEU A 1 79 ? 13.429 -8.443 -3.426 1.00 93.19 79 LEU A CA 1
ATOM 580 C C . LEU A 1 79 ? 14.789 -8.001 -2.872 1.00 93.19 79 LEU A C 1
ATOM 582 O O . LEU A 1 79 ? 15.435 -8.754 -2.132 1.00 93.19 79 LEU A O 1
ATOM 586 N N . PRO A 1 80 ? 15.211 -6.753 -3.147 1.00 93.81 80 PRO A N 1
ATOM 587 C CA . PRO A 1 80 ? 16.416 -6.203 -2.550 1.00 93.81 80 PRO A CA 1
ATOM 588 C C . PRO A 1 80 ? 16.246 -6.052 -1.034 1.00 93.81 80 PRO A C 1
ATOM 590 O O . PRO A 1 80 ? 15.174 -5.703 -0.530 1.00 93.81 80 PRO A O 1
ATOM 593 N N . ARG A 1 81 ? 17.334 -6.269 -0.284 1.00 93.56 81 ARG A N 1
ATOM 594 C CA . ARG A 1 81 ? 17.346 -6.139 1.185 1.00 93.56 81 ARG A CA 1
ATOM 595 C C . ARG A 1 81 ? 16.912 -4.742 1.646 1.00 93.56 81 ARG A C 1
ATOM 597 O O . ARG A 1 81 ? 16.262 -4.621 2.682 1.00 93.56 81 ARG A O 1
ATOM 604 N N . ASP A 1 82 ? 17.230 -3.712 0.871 1.00 93.00 82 ASP A N 1
ATOM 605 C CA . ASP A 1 82 ? 16.894 -2.325 1.194 1.00 93.00 82 ASP A CA 1
ATOM 606 C C . ASP A 1 82 ? 15.386 -2.067 1.222 1.00 93.00 82 ASP A C 1
ATOM 608 O O . ASP A 1 82 ? 14.909 -1.337 2.093 1.00 93.00 82 ASP A O 1
ATOM 612 N N . LEU A 1 83 ? 14.611 -2.736 0.360 1.00 95.06 83 LEU A N 1
ATOM 613 C CA . LEU A 1 83 ? 13.153 -2.631 0.393 1.00 95.06 83 LEU A CA 1
ATOM 614 C C . LEU A 1 83 ? 12.596 -3.171 1.715 1.00 95.06 83 LEU A C 1
ATOM 616 O O . LEU A 1 83 ? 11.758 -2.522 2.336 1.00 95.06 83 LEU A O 1
ATOM 620 N N . TRP A 1 84 ? 13.104 -4.312 2.194 1.00 96.25 84 TRP A N 1
ATOM 621 C CA . TRP A 1 84 ? 12.693 -4.886 3.479 1.00 96.25 84 TRP A CA 1
ATOM 622 C C . TRP A 1 84 ? 12.988 -3.952 4.654 1.00 96.25 84 TRP A C 1
ATOM 624 O O . TRP A 1 84 ? 12.136 -3.779 5.527 1.00 96.25 84 TRP A O 1
ATOM 634 N N . ILE A 1 85 ? 14.166 -3.320 4.664 1.00 96.69 85 ILE A N 1
ATOM 635 C CA . ILE A 1 85 ? 14.548 -2.347 5.699 1.00 96.69 85 ILE A CA 1
ATOM 636 C C . ILE A 1 85 ? 13.622 -1.126 5.642 1.00 96.69 85 ILE A C 1
ATOM 638 O O . ILE A 1 85 ? 13.065 -0.730 6.667 1.00 96.69 85 ILE A O 1
ATOM 642 N N . GLY A 1 86 ? 13.406 -0.563 4.451 1.00 96.94 86 GLY A N 1
ATOM 643 C CA . GLY A 1 86 ? 12.539 0.598 4.255 1.00 96.94 86 GLY A CA 1
ATOM 644 C C . GLY A 1 86 ? 11.092 0.339 4.676 1.00 96.94 86 GLY A C 1
ATOM 645 O O . GLY A 1 86 ? 10.524 1.108 5.453 1.00 96.94 86 GLY A O 1
ATOM 646 N N . VAL A 1 87 ? 10.517 -0.787 4.250 1.00 97.50 87 VAL A N 1
ATOM 647 C CA . VAL A 1 87 ? 9.172 -1.234 4.649 1.00 97.50 87 VAL A CA 1
ATOM 648 C C . VAL A 1 87 ? 9.098 -1.452 6.161 1.00 97.50 87 VAL A C 1
ATOM 650 O O . VAL A 1 87 ? 8.135 -1.008 6.786 1.00 97.50 87 VAL A O 1
ATOM 653 N N . ALA A 1 88 ? 10.098 -2.083 6.782 1.00 97.88 88 ALA A N 1
ATOM 654 C CA . ALA A 1 88 ? 10.109 -2.293 8.230 1.00 97.88 88 ALA A CA 1
ATOM 655 C C . ALA A 1 88 ? 10.118 -0.962 9.001 1.00 97.88 88 ALA A C 1
ATOM 657 O O . ALA A 1 88 ? 9.339 -0.784 9.940 1.00 97.88 88 ALA A O 1
ATOM 658 N N . LEU A 1 89 ? 10.936 0.005 8.572 1.00 97.81 89 LEU A N 1
ATOM 659 C CA . LEU A 1 89 ? 10.958 1.353 9.149 1.00 97.81 89 LEU A CA 1
ATOM 660 C C . LEU A 1 89 ? 9.616 2.077 8.962 1.00 97.81 89 LEU A C 1
ATOM 662 O O . LEU A 1 89 ? 9.126 2.721 9.890 1.00 97.81 89 LEU A O 1
ATOM 666 N N . LEU A 1 90 ? 8.981 1.931 7.798 1.00 98.06 90 LEU A N 1
ATOM 667 C CA . LEU A 1 90 ? 7.649 2.480 7.537 1.00 98.06 90 LEU A CA 1
ATOM 668 C C . LEU A 1 90 ? 6.568 1.821 8.407 1.00 98.06 90 LEU A C 1
ATOM 670 O O . LEU A 1 90 ? 5.688 2.515 8.913 1.00 98.06 90 LEU A O 1
ATOM 674 N N . ALA A 1 91 ? 6.648 0.515 8.661 1.00 97.94 91 ALA A N 1
ATOM 675 C CA . ALA A 1 91 ? 5.742 -0.167 9.584 1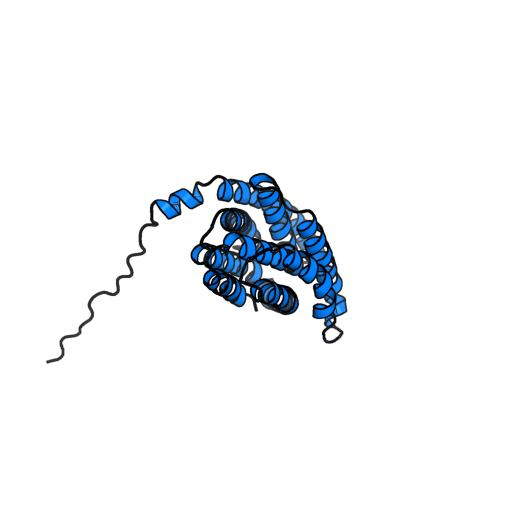.00 97.94 91 ALA A CA 1
ATOM 676 C C . ALA A 1 91 ? 5.888 0.370 11.019 1.00 97.94 91 ALA A C 1
ATOM 678 O O . ALA A 1 91 ? 4.883 0.610 11.693 1.00 97.94 91 ALA A O 1
ATOM 679 N N . VAL A 1 92 ? 7.121 0.640 11.468 1.00 97.75 92 VAL A N 1
ATOM 680 C CA . VAL A 1 92 ? 7.379 1.311 12.755 1.00 97.75 92 VAL A CA 1
ATOM 681 C C . VAL A 1 92 ? 6.779 2.720 12.764 1.00 97.75 92 VAL A C 1
ATOM 683 O O . VAL A 1 92 ? 6.131 3.100 13.741 1.00 97.75 92 VAL A O 1
ATOM 686 N N . ALA A 1 93 ? 6.906 3.480 11.673 1.00 96.94 93 ALA A N 1
ATOM 687 C CA . ALA A 1 93 ? 6.281 4.797 11.552 1.00 96.94 93 ALA A CA 1
ATOM 688 C C . ALA A 1 93 ? 4.748 4.733 11.657 1.00 96.94 93 ALA A C 1
ATOM 690 O O . ALA A 1 93 ? 4.141 5.494 12.418 1.00 96.94 93 ALA A O 1
ATOM 691 N N . GLY A 1 94 ? 4.128 3.772 10.971 1.00 96.25 94 GLY A N 1
ATOM 692 C CA . GLY A 1 94 ? 2.693 3.510 11.058 1.00 96.25 94 GLY A CA 1
ATOM 693 C C . GLY A 1 94 ? 2.249 3.064 12.456 1.00 96.25 94 GLY A C 1
ATOM 694 O O . GLY A 1 94 ? 1.194 3.488 12.932 1.00 96.25 94 GLY A O 1
ATOM 695 N N . ALA A 1 95 ? 3.069 2.274 13.158 1.00 97.00 95 ALA A N 1
ATOM 696 C CA . ALA A 1 95 ? 2.836 1.913 14.556 1.00 97.00 95 ALA A CA 1
ATOM 697 C C . ALA A 1 95 ? 2.879 3.143 15.468 1.00 97.00 95 ALA A C 1
ATOM 699 O O . ALA A 1 95 ? 2.009 3.287 16.321 1.00 97.00 95 ALA A O 1
ATOM 700 N N . LEU A 1 96 ? 3.827 4.060 15.255 1.00 96.31 96 LEU A N 1
ATOM 701 C CA . LEU A 1 96 ? 3.979 5.284 16.046 1.00 96.31 96 LEU A CA 1
ATOM 702 C C . LEU A 1 96 ? 2.930 6.367 15.725 1.00 96.31 96 LEU A C 1
ATOM 704 O O . LEU A 1 96 ? 2.742 7.297 16.518 1.00 96.31 96 LEU A O 1
ATOM 708 N N . TYR A 1 97 ? 2.192 6.239 14.618 1.00 94.81 97 TYR A N 1
ATOM 709 C CA . TYR A 1 97 ? 1.197 7.215 14.160 1.00 94.81 97 TYR A CA 1
ATOM 710 C C . TYR A 1 97 ? 0.178 7.683 15.224 1.00 94.81 97 TYR A C 1
ATOM 712 O O . TYR A 1 97 ? -0.081 8.889 15.305 1.00 94.81 97 TYR A O 1
ATOM 720 N N . PRO A 1 98 ? -0.416 6.815 16.076 1.00 94.12 98 PRO A N 1
ATOM 721 C CA . PRO A 1 98 ? -1.402 7.240 17.072 1.00 94.12 98 PRO A CA 1
ATOM 722 C C . PRO A 1 98 ? -0.866 8.269 18.073 1.00 94.12 98 PRO A C 1
ATOM 724 O O . PRO A 1 98 ? -1.642 9.117 18.530 1.00 94.12 98 PRO A O 1
ATOM 727 N N . TRP A 1 99 ? 0.431 8.195 18.387 1.00 94.69 99 TRP A N 1
ATOM 728 C CA . TRP A 1 99 ? 1.146 9.157 19.223 1.00 94.69 99 TRP A CA 1
ATOM 729 C C . TRP A 1 99 ? 1.627 10.343 18.392 1.00 94.69 99 TRP A C 1
ATOM 731 O O . TRP A 1 99 ? 1.390 11.489 18.773 1.00 94.69 99 TRP A O 1
ATOM 741 N N . ALA A 1 100 ? 2.221 10.066 17.230 1.00 90.88 100 ALA A N 1
ATOM 742 C CA . ALA A 1 100 ? 2.816 11.073 16.365 1.00 90.88 100 ALA A CA 1
ATOM 743 C C . ALA A 1 100 ? 1.804 12.121 15.886 1.00 90.88 100 ALA A C 1
ATOM 745 O O . ALA A 1 100 ? 2.107 13.306 15.879 1.00 90.88 100 ALA A O 1
ATOM 746 N N . ARG A 1 101 ? 0.565 11.721 15.583 1.00 92.44 101 ARG A N 1
ATOM 747 C CA . ARG A 1 101 ? -0.488 12.641 15.114 1.00 92.44 101 ARG A CA 1
ATOM 748 C C . ARG A 1 101 ? -0.901 13.718 16.128 1.00 92.44 101 ARG A C 1
ATOM 750 O O . ARG A 1 101 ? -1.643 14.624 15.768 1.00 92.44 101 ARG A O 1
ATOM 757 N N . ARG A 1 102 ? -0.512 13.587 17.403 1.00 93.44 102 ARG A N 1
ATOM 758 C CA . ARG A 1 102 ? -0.785 14.603 18.437 1.00 93.44 102 ARG A CA 1
ATOM 759 C C . ARG A 1 102 ? 0.161 15.798 18.331 1.00 93.44 102 ARG A C 1
ATOM 761 O O . ARG A 1 102 ? -0.149 16.852 18.872 1.00 93.44 102 ARG A O 1
ATOM 768 N N . VAL A 1 103 ? 1.297 15.622 17.660 1.00 93.00 103 VAL A N 1
ATOM 769 C CA . VAL A 1 103 ? 2.312 16.652 17.456 1.00 93.00 103 VAL A CA 1
ATOM 770 C C . VAL A 1 103 ? 2.325 17.011 15.967 1.00 93.00 103 VAL A C 1
ATOM 772 O O . VAL A 1 103 ? 2.426 16.106 15.133 1.00 93.00 103 VAL A O 1
ATOM 775 N N . PRO A 1 104 ? 2.226 18.301 15.598 1.00 86.00 104 PRO A N 1
ATOM 776 C CA . PRO A 1 104 ? 2.319 18.718 14.204 1.00 86.00 104 PRO A CA 1
ATOM 777 C C . PRO A 1 104 ? 3.585 18.162 13.546 1.00 86.00 104 PRO A C 1
ATOM 779 O O . PRO A 1 104 ? 4.656 18.177 14.148 1.00 86.00 104 PRO A O 1
ATOM 782 N N . PHE A 1 105 ? 3.457 17.659 12.318 1.00 91.81 105 PHE A N 1
ATOM 783 C CA . PHE A 1 105 ? 4.552 17.137 11.487 1.00 91.81 105 PHE A CA 1
ATOM 784 C C . PHE A 1 105 ? 5.292 15.890 12.004 1.00 91.81 105 PHE A C 1
ATOM 786 O O . PHE A 1 105 ? 6.003 15.260 11.226 1.00 91.81 105 PHE A O 1
ATOM 793 N N . LEU A 1 106 ? 5.103 15.442 13.248 1.00 91.81 106 LEU A N 1
ATOM 794 C CA . LEU A 1 106 ? 5.829 14.275 13.770 1.00 91.81 106 LEU A CA 1
ATOM 795 C C . LEU A 1 106 ? 5.508 12.991 12.984 1.00 91.81 106 LEU A C 1
ATOM 797 O O . LEU A 1 106 ? 6.401 12.195 12.711 1.00 91.81 106 LEU A O 1
ATOM 801 N N . ALA A 1 107 ? 4.259 12.815 12.542 1.00 88.25 107 ALA A N 1
ATOM 802 C CA . ALA A 1 107 ? 3.863 11.675 11.703 1.00 88.25 107 ALA A CA 1
ATOM 803 C C . ALA A 1 107 ? 4.565 11.650 10.330 1.00 88.25 107 ALA A C 1
ATOM 805 O O . ALA A 1 107 ? 4.735 10.577 9.753 1.00 88.25 107 ALA A O 1
ATOM 806 N N . VAL A 1 108 ? 4.967 12.823 9.832 1.00 93.12 108 VAL A N 1
ATOM 807 C CA . VAL A 1 108 ? 5.710 13.019 8.580 1.00 93.12 108 VAL A CA 1
ATOM 808 C C . VAL A 1 108 ? 7.187 12.707 8.820 1.00 93.12 108 VAL A C 1
ATOM 810 O O . VAL A 1 108 ? 7.775 11.895 8.113 1.00 93.12 108 VAL A O 1
ATOM 813 N N . VAL A 1 109 ? 7.769 13.276 9.881 1.00 96.12 109 VAL A N 1
ATOM 814 C CA . VAL A 1 109 ? 9.187 13.098 10.241 1.00 96.12 109 VAL A CA 1
ATOM 815 C C . VAL A 1 109 ? 9.539 11.630 10.481 1.00 96.12 109 VAL A C 1
ATOM 817 O O . VAL A 1 109 ? 10.569 11.164 10.005 1.00 96.12 109 VAL A O 1
ATOM 820 N N . VAL A 1 110 ? 8.683 10.872 11.170 1.00 95.69 110 VAL A N 1
ATOM 821 C CA . VAL A 1 110 ? 8.953 9.451 11.457 1.00 95.69 110 VAL A CA 1
ATOM 822 C C . VAL A 1 110 ? 8.900 8.584 10.185 1.00 95.69 110 VAL A C 1
ATOM 824 O O . VAL A 1 110 ? 9.535 7.535 10.139 1.00 95.69 110 VAL A O 1
ATOM 827 N N . ALA A 1 111 ? 8.204 9.023 9.129 1.00 96.81 111 ALA A N 1
ATOM 828 C CA . ALA A 1 111 ? 8.157 8.321 7.843 1.00 96.81 111 ALA A CA 1
ATOM 829 C C . ALA A 1 111 ? 9.449 8.482 7.023 1.00 96.81 111 ALA A C 1
ATOM 831 O O . ALA A 1 111 ? 9.768 7.619 6.203 1.00 96.81 111 ALA A O 1
ATOM 832 N N . VAL A 1 112 ? 10.187 9.580 7.242 1.00 97.69 112 VAL A N 1
ATOM 833 C CA . VAL A 1 112 ? 11.343 9.986 6.426 1.00 97.69 112 VAL A CA 1
ATOM 834 C C . VAL A 1 112 ? 12.407 8.891 6.303 1.00 97.69 112 VAL A C 1
ATOM 836 O O . VAL A 1 112 ? 12.790 8.605 5.170 1.00 97.69 112 VAL A O 1
ATOM 839 N N . PRO A 1 113 ? 12.871 8.228 7.385 1.00 97.38 113 PRO A N 1
ATOM 840 C CA . PRO A 1 113 ? 13.933 7.228 7.265 1.00 97.38 113 PRO A CA 1
ATOM 841 C C . PRO A 1 113 ? 13.536 6.035 6.390 1.00 97.38 113 PRO A C 1
ATOM 843 O O . PRO A 1 113 ? 14.328 5.578 5.570 1.00 97.38 113 PRO A O 1
ATOM 846 N N . GLY A 1 114 ? 12.298 5.553 6.532 1.00 96.88 114 GLY A N 1
ATOM 847 C CA . GLY A 1 114 ? 11.796 4.439 5.731 1.00 96.88 114 GLY A CA 1
ATOM 848 C C . GLY A 1 114 ? 11.563 4.830 4.272 1.00 96.88 114 GLY A C 1
ATOM 849 O O . GLY A 1 114 ? 11.977 4.104 3.372 1.00 96.88 114 GLY A O 1
ATOM 850 N N . ALA A 1 115 ? 10.984 6.010 4.030 1.00 97.38 115 ALA A N 1
ATOM 851 C CA . ALA A 1 115 ? 10.783 6.539 2.681 1.00 97.38 115 ALA A CA 1
ATOM 852 C C . ALA A 1 115 ? 12.111 6.766 1.945 1.00 97.38 115 ALA A C 1
ATOM 854 O O . ALA A 1 115 ? 12.228 6.452 0.760 1.00 97.38 115 ALA A O 1
ATOM 855 N N . TRP A 1 116 ? 13.126 7.269 2.652 1.00 96.75 116 TRP A N 1
ATOM 856 C CA . TRP A 1 116 ? 14.473 7.435 2.115 1.00 96.75 116 TRP A CA 1
ATOM 857 C C . TRP A 1 116 ? 15.047 6.091 1.663 1.00 96.75 116 TRP A C 1
ATOM 859 O O . TRP A 1 116 ? 15.471 5.960 0.521 1.00 96.75 116 TRP A O 1
ATOM 869 N N . TRP A 1 117 ? 14.974 5.062 2.511 1.00 95.88 117 TRP A N 1
ATOM 870 C CA . TRP A 1 117 ? 15.523 3.744 2.184 1.00 95.88 117 TRP A CA 1
ATOM 871 C C . TRP A 1 117 ? 14.849 3.090 0.972 1.00 95.88 117 TRP A C 1
ATOM 873 O O . TRP A 1 117 ? 15.527 2.518 0.123 1.00 95.88 117 TRP A O 1
ATOM 883 N N . VAL A 1 118 ? 13.521 3.210 0.863 1.00 95.62 118 VAL A N 1
ATOM 884 C CA . VAL A 1 118 ? 12.766 2.676 -0.283 1.00 95.62 118 VAL A CA 1
ATOM 885 C C . VAL A 1 118 ? 13.153 3.380 -1.586 1.00 95.62 118 VAL A C 1
ATOM 887 O O . VAL A 1 118 ? 13.294 2.730 -2.619 1.00 95.62 118 VAL A O 1
ATOM 890 N N . THR A 1 119 ? 13.316 4.703 -1.553 1.00 94.75 119 THR A N 1
ATOM 891 C CA . THR A 1 119 ? 13.490 5.514 -2.770 1.00 94.75 119 THR A CA 1
ATOM 892 C C . THR A 1 119 ? 14.931 5.592 -3.261 1.00 94.75 119 THR A C 1
ATOM 894 O O . THR A 1 119 ? 15.141 5.749 -4.459 1.00 94.75 119 THR A O 1
ATOM 897 N N . GLN A 1 120 ? 15.926 5.430 -2.383 1.00 88.06 120 GLN A N 1
ATOM 898 C CA . GLN A 1 120 ? 17.339 5.399 -2.783 1.00 88.06 120 GLN A CA 1
ATOM 899 C C . GLN A 1 120 ? 17.709 4.150 -3.595 1.00 88.06 120 GLN A C 1
ATOM 901 O O . GLN A 1 120 ? 18.628 4.208 -4.403 1.00 88.06 120 GLN A O 1
ATOM 906 N N . GLY A 1 121 ? 16.986 3.038 -3.424 1.00 77.00 121 GLY A N 1
ATOM 907 C CA . GLY A 1 121 ? 17.212 1.811 -4.200 1.00 77.00 121 GLY A CA 1
ATOM 908 C C . GLY A 1 121 ? 16.692 1.866 -5.642 1.00 77.00 121 GLY A C 1
ATOM 909 O O . GLY A 1 121 ? 16.817 0.887 -6.376 1.00 77.00 121 GLY A O 1
ATOM 910 N N . VAL A 1 122 ? 16.074 2.978 -6.050 1.00 79.81 122 VAL A N 1
ATOM 911 C CA . VAL A 1 122 ? 15.508 3.162 -7.388 1.00 79.81 122 VAL A CA 1
ATOM 912 C C . VAL A 1 122 ? 16.529 3.866 -8.280 1.00 79.81 122 VAL A C 1
ATOM 914 O O . VAL A 1 122 ? 16.605 5.094 -8.320 1.00 79.81 122 VAL A O 1
ATOM 917 N N . GLU A 1 123 ? 17.302 3.092 -9.036 1.00 76.31 123 GLU A N 1
ATOM 918 C CA . GLU A 1 123 ? 18.160 3.639 -10.088 1.00 76.31 123 GLU A CA 1
ATOM 919 C C . GLU A 1 123 ? 17.350 3.829 -11.383 1.00 76.31 123 GLU A C 1
ATOM 921 O O . GLU A 1 123 ? 16.983 2.869 -12.063 1.00 76.31 123 GLU A O 1
ATOM 926 N N . LEU A 1 124 ? 17.052 5.089 -11.716 1.00 76.50 124 LEU A N 1
ATOM 927 C CA . LEU A 1 124 ? 16.402 5.501 -12.965 1.00 76.50 124 LEU A CA 1
ATOM 928 C C . LEU A 1 124 ? 17.304 6.506 -13.699 1.00 76.50 124 LEU A C 1
ATOM 930 O O . LEU A 1 124 ? 17.302 7.694 -13.355 1.00 76.50 124 LEU A O 1
ATOM 934 N N . PRO A 1 125 ? 18.093 6.069 -14.698 1.00 75.25 125 PRO A N 1
ATOM 935 C CA . PRO A 1 125 ? 18.944 6.969 -15.468 1.00 75.25 125 PRO A CA 1
ATOM 936 C C . PRO A 1 125 ? 18.113 8.075 -16.138 1.00 75.25 125 PRO A C 1
ATOM 938 O O . PRO A 1 125 ? 17.225 7.786 -16.933 1.00 75.25 125 PRO A O 1
ATOM 941 N N . GLY A 1 126 ? 18.398 9.341 -15.815 1.00 80.38 126 GLY A N 1
ATOM 942 C CA . GLY A 1 126 ? 17.752 10.515 -16.425 1.00 80.38 126 GLY A CA 1
ATOM 943 C C . GLY A 1 126 ? 16.547 11.094 -15.668 1.00 80.38 126 GLY A C 1
ATOM 944 O O . GLY A 1 126 ? 16.239 12.267 -15.861 1.00 80.38 126 GLY A O 1
ATOM 945 N N . ALA A 1 127 ? 15.945 10.354 -14.731 1.00 86.81 127 ALA A N 1
ATOM 946 C CA . ALA A 1 127 ? 14.698 10.747 -14.062 1.00 86.81 127 ALA A CA 1
ATOM 947 C C . ALA A 1 127 ? 14.898 11.103 -12.575 1.00 86.81 127 ALA A C 1
ATOM 949 O O . ALA A 1 127 ? 14.234 10.563 -11.689 1.00 86.81 127 ALA A O 1
ATOM 950 N N . MET A 1 128 ? 15.815 12.030 -12.270 1.00 90.38 128 MET A N 1
ATOM 951 C CA . MET A 1 128 ? 16.183 12.374 -10.879 1.00 90.38 128 MET A CA 1
ATOM 952 C C . MET A 1 128 ? 15.012 12.895 -10.028 1.00 90.38 128 MET A C 1
ATOM 954 O O . MET A 1 128 ? 15.097 12.908 -8.803 1.00 90.38 128 MET A O 1
ATOM 958 N N . TRP A 1 129 ? 13.922 13.341 -10.656 1.00 93.56 129 TRP A N 1
ATOM 959 C CA . TRP A 1 129 ? 12.729 13.828 -9.969 1.00 93.56 129 TRP A CA 1
ATOM 960 C C . TRP A 1 129 ? 11.840 12.696 -9.427 1.00 93.56 129 TRP A C 1
ATOM 962 O O . TRP A 1 129 ? 11.095 12.921 -8.472 1.00 93.56 129 TRP A O 1
ATOM 972 N N . VAL A 1 130 ? 11.923 11.482 -9.989 1.00 94.69 130 VAL A N 1
ATOM 973 C CA . VAL A 1 130 ? 11.055 10.352 -9.619 1.00 94.69 130 VAL A CA 1
ATOM 974 C C . VAL A 1 130 ? 11.247 9.927 -8.159 1.00 94.69 130 VAL A C 1
ATOM 976 O O . VAL A 1 130 ? 10.241 9.858 -7.447 1.00 94.69 130 VAL A O 1
ATOM 979 N N . PRO A 1 131 ? 12.481 9.707 -7.651 1.00 94.88 131 PRO A N 1
ATOM 980 C CA . PRO A 1 131 ? 12.678 9.365 -6.244 1.00 94.88 131 PRO A CA 1
ATOM 981 C C . PRO A 1 131 ? 12.097 10.420 -5.300 1.00 94.88 131 PRO A C 1
ATOM 983 O O . PRO A 1 131 ? 11.496 10.066 -4.291 1.00 94.88 131 PRO A O 1
ATOM 986 N N . TRP A 1 132 ? 12.199 11.708 -5.650 1.00 96.06 132 TRP A N 1
ATOM 987 C CA . TRP A 1 132 ? 11.634 12.796 -4.850 1.00 96.06 132 TRP A CA 1
ATOM 988 C C . TRP A 1 132 ? 10.107 12.815 -4.864 1.00 96.06 132 TRP A C 1
ATOM 990 O O . TRP A 1 132 ? 9.504 13.040 -3.813 1.00 96.06 132 TRP A O 1
ATOM 1000 N N . LEU A 1 133 ? 9.474 12.542 -6.011 1.00 96.25 133 LEU A N 1
ATOM 1001 C CA . LEU A 1 133 ? 8.017 12.409 -6.088 1.00 96.25 133 LEU A CA 1
ATOM 1002 C C . LEU A 1 133 ? 7.529 11.258 -5.202 1.00 96.25 133 LEU A C 1
ATOM 1004 O O . LEU A 1 133 ? 6.616 11.442 -4.398 1.00 96.25 133 LEU A O 1
ATOM 1008 N N . LEU A 1 134 ? 8.149 10.084 -5.326 1.00 96.69 134 LEU A N 1
ATOM 1009 C CA . LEU A 1 134 ? 7.786 8.899 -4.549 1.00 96.69 134 LEU A CA 1
ATOM 1010 C C . LEU A 1 134 ? 8.058 9.096 -3.056 1.00 96.69 134 LEU A C 1
ATOM 1012 O O . LEU A 1 134 ? 7.233 8.729 -2.221 1.00 96.69 134 LEU A O 1
ATOM 1016 N N . PHE A 1 135 ? 9.172 9.742 -2.714 1.00 97.31 135 PHE A N 1
ATOM 1017 C CA . PHE A 1 135 ? 9.500 10.111 -1.342 1.00 97.31 135 PHE A CA 1
ATOM 1018 C C . PHE A 1 135 ? 8.426 11.030 -0.756 1.00 97.31 135 PHE A C 1
ATOM 1020 O O . PHE A 1 135 ? 7.886 10.744 0.315 1.00 97.31 135 PHE A O 1
ATOM 1027 N N . ALA A 1 136 ? 8.066 12.098 -1.475 1.00 97.12 136 ALA A N 1
ATOM 1028 C CA . ALA A 1 136 ? 7.011 13.016 -1.062 1.00 97.12 136 ALA A CA 1
ATOM 1029 C C . ALA A 1 136 ? 5.665 12.291 -0.917 1.00 97.12 136 ALA A C 1
ATOM 1031 O O . ALA A 1 136 ? 4.956 12.515 0.064 1.00 97.12 136 ALA A O 1
ATOM 1032 N N . TRP A 1 137 ? 5.341 11.380 -1.839 1.00 97.25 137 TRP A N 1
ATOM 1033 C CA . TRP A 1 137 ? 4.124 10.579 -1.776 1.00 97.25 137 TRP A CA 1
ATOM 1034 C C . TRP A 1 137 ? 4.079 9.669 -0.544 1.00 97.25 137 TRP A C 1
ATOM 1036 O O . TRP A 1 137 ? 3.065 9.640 0.145 1.00 97.25 137 TRP A O 1
ATOM 1046 N N . ILE A 1 138 ? 5.162 8.972 -0.195 1.00 97.62 138 ILE A N 1
ATOM 1047 C CA . ILE A 1 138 ? 5.193 8.140 1.019 1.00 97.62 138 ILE A CA 1
ATOM 1048 C C . ILE A 1 138 ? 5.043 9.021 2.268 1.00 97.62 138 ILE A C 1
ATOM 1050 O O . ILE A 1 138 ? 4.222 8.742 3.143 1.00 97.62 138 ILE A O 1
ATOM 1054 N N . VAL A 1 139 ? 5.822 10.101 2.346 1.00 97.62 139 VAL A N 1
ATOM 1055 C CA . VAL A 1 139 ? 5.940 10.953 3.539 1.00 97.62 139 VAL A CA 1
ATOM 1056 C C . VAL A 1 139 ? 4.669 11.767 3.810 1.00 97.62 139 VAL A C 1
ATOM 1058 O O . VAL A 1 139 ? 4.269 11.914 4.968 1.00 97.62 139 VAL A O 1
ATOM 1061 N N . LEU A 1 140 ? 4.015 12.276 2.762 1.00 96.94 140 LEU A N 1
ATOM 1062 C CA . LEU A 1 140 ? 2.779 13.058 2.867 1.00 96.94 140 LEU A CA 1
ATOM 1063 C C . LEU A 1 140 ? 1.534 12.179 2.725 1.00 96.94 140 LEU A C 1
ATOM 1065 O O . LEU A 1 140 ? 0.579 12.334 3.485 1.00 96.94 140 LEU A O 1
ATOM 1069 N N . GLY A 1 141 ? 1.552 11.232 1.789 1.00 96.56 141 GLY A N 1
ATOM 1070 C CA . GLY A 1 141 ? 0.431 10.345 1.501 1.00 96.56 141 GLY A CA 1
ATOM 1071 C C . GLY A 1 141 ? 0.138 9.384 2.645 1.00 96.56 141 GLY A C 1
ATOM 1072 O O . GLY A 1 141 ? -1.027 9.207 2.980 1.00 96.56 141 GLY A O 1
ATOM 1073 N N . ALA A 1 142 ? 1.139 8.819 3.332 1.00 96.75 142 ALA A N 1
ATOM 1074 C CA . ALA A 1 142 ? 0.859 7.847 4.395 1.00 96.75 142 ALA A CA 1
ATOM 1075 C C . ALA A 1 142 ? 0.025 8.432 5.559 1.00 96.75 142 ALA A C 1
ATOM 1077 O O . ALA A 1 142 ? -0.988 7.819 5.921 1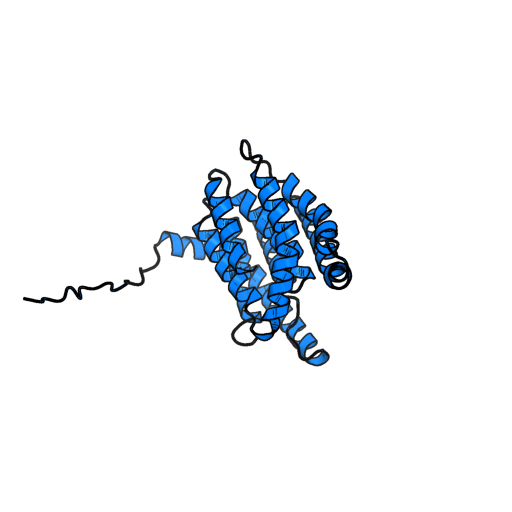.00 96.75 142 ALA A O 1
ATOM 1078 N N . PRO A 1 143 ? 0.344 9.621 6.120 1.00 96.69 143 PRO A N 1
ATOM 1079 C CA . PRO A 1 143 ? -0.527 10.290 7.087 1.00 96.69 143 PRO A CA 1
ATOM 1080 C C . PRO A 1 143 ? -1.926 10.616 6.548 1.00 96.69 143 PRO A C 1
ATOM 1082 O O . PRO A 1 143 ? -2.897 10.492 7.301 1.00 96.69 143 PRO A O 1
ATOM 1085 N N . LEU A 1 144 ? -2.028 11.032 5.280 1.00 96.25 144 LEU A N 1
ATOM 1086 C CA . LEU A 1 144 ? -3.286 11.426 4.639 1.00 96.25 144 LEU A CA 1
ATOM 1087 C C . LEU A 1 144 ? -4.205 10.222 4.409 1.00 96.25 144 LEU A C 1
ATOM 1089 O O . LEU A 1 144 ? -5.321 10.209 4.924 1.00 96.25 144 LEU A O 1
ATOM 1093 N N . VAL A 1 145 ? -3.695 9.160 3.784 1.00 97.50 145 VAL A N 1
ATOM 1094 C CA . VAL A 1 145 ? -4.409 7.889 3.587 1.00 97.50 145 VAL A CA 1
ATOM 1095 C C . VAL A 1 145 ? -4.793 7.270 4.931 1.00 97.50 145 VAL A C 1
ATOM 1097 O O . VAL A 1 145 ? -5.887 6.732 5.091 1.00 97.50 145 VAL A O 1
ATOM 1100 N N . THR A 1 146 ? -3.939 7.400 5.952 1.00 96.81 146 THR A N 1
ATOM 1101 C CA . THR A 1 146 ? -4.282 6.966 7.315 1.00 96.81 146 THR A CA 1
ATOM 1102 C C . THR A 1 146 ? -5.420 7.790 7.915 1.00 96.81 146 THR A C 1
ATOM 1104 O O . THR A 1 146 ? -6.271 7.239 8.618 1.00 96.81 146 THR A O 1
ATOM 1107 N N . SER A 1 147 ? -5.466 9.098 7.663 1.00 95.38 147 SER A N 1
ATOM 1108 C CA . SER A 1 147 ? -6.580 9.951 8.086 1.00 95.38 147 SER A CA 1
ATOM 1109 C C . SER A 1 147 ? -7.877 9.561 7.369 1.00 95.38 147 SER A C 1
ATOM 1111 O O . SER A 1 147 ? -8.910 9.389 8.022 1.00 95.38 147 SER A O 1
ATOM 1113 N N . PHE A 1 148 ? -7.803 9.333 6.056 1.00 96.62 148 PHE A N 1
ATOM 1114 C CA . PHE A 1 148 ? -8.916 8.883 5.224 1.00 96.62 148 PHE A CA 1
ATOM 1115 C C . PHE A 1 148 ? -9.477 7.526 5.686 1.00 96.62 148 PHE A C 1
ATOM 1117 O O . PHE A 1 148 ? -10.671 7.428 5.983 1.00 96.62 148 PHE A O 1
ATOM 1124 N N . ASP A 1 149 ? -8.632 6.497 5.843 1.00 96.56 149 ASP A N 1
ATOM 1125 C CA . ASP A 1 149 ? -9.051 5.158 6.302 1.00 96.56 149 ASP A CA 1
ATOM 1126 C C . ASP A 1 149 ? -9.708 5.223 7.681 1.00 96.56 149 ASP A C 1
ATOM 1128 O O . ASP A 1 149 ? -10.709 4.559 7.931 1.00 96.56 149 ASP A O 1
ATOM 1132 N N . ARG A 1 150 ? -9.201 6.073 8.581 1.00 94.81 150 ARG A N 1
ATOM 1133 C CA . ARG A 1 150 ? -9.818 6.273 9.897 1.00 94.81 150 ARG A CA 1
ATOM 1134 C C . ARG A 1 150 ? -11.188 6.932 9.817 1.00 94.81 150 ARG A C 1
ATOM 1136 O O . ARG A 1 150 ? -12.042 6.595 10.632 1.00 94.81 150 ARG A O 1
ATOM 1143 N N . HIS A 1 151 ? -11.379 7.873 8.895 1.00 95.56 151 HIS A N 1
ATOM 1144 C CA . HIS A 1 151 ? -12.647 8.578 8.724 1.00 95.56 151 HIS A CA 1
ATOM 1145 C C . HIS A 1 151 ? -13.717 7.680 8.085 1.00 95.56 151 HIS A C 1
ATOM 1147 O O . HIS A 1 151 ? -14.873 7.709 8.500 1.00 95.56 151 HIS A O 1
ATOM 1153 N N . PHE A 1 152 ? -13.332 6.839 7.121 1.00 95.38 152 PHE A N 1
ATOM 1154 C CA . PHE A 1 152 ? -14.245 5.953 6.385 1.00 95.38 152 PHE A CA 1
ATOM 1155 C C . PHE A 1 152 ? -14.161 4.477 6.794 1.00 95.38 152 PHE A C 1
ATOM 1157 O O . PHE A 1 152 ? -14.675 3.602 6.090 1.00 95.38 152 PHE A O 1
ATOM 1164 N N . ARG A 1 153 ? -13.554 4.201 7.953 1.00 93.94 153 ARG A N 1
ATOM 1165 C CA . ARG A 1 153 ? -13.303 2.858 8.489 1.00 93.94 153 ARG A CA 1
ATOM 1166 C C . ARG A 1 153 ? -14.530 1.960 8.438 1.00 93.94 153 ARG A C 1
ATOM 1168 O O . ARG A 1 153 ? -14.444 0.822 7.991 1.00 93.94 153 ARG A O 1
ATOM 1175 N N . ASP A 1 154 ? -15.664 2.480 8.890 1.00 93.38 154 ASP A N 1
ATOM 1176 C CA . ASP A 1 154 ? -16.883 1.692 9.080 1.00 93.38 154 ASP A CA 1
ATOM 1177 C C . ASP A 1 154 ? -17.610 1.393 7.762 1.00 93.38 154 ASP A C 1
ATOM 1179 O O . ASP A 1 154 ? -18.533 0.582 7.733 1.00 93.38 154 ASP A O 1
ATOM 1183 N N . ARG A 1 155 ? -17.179 2.018 6.658 1.00 94.56 155 ARG A N 1
ATOM 1184 C CA . ARG A 1 155 ? -17.722 1.795 5.311 1.00 94.56 155 ARG A CA 1
ATOM 1185 C C . ARG A 1 155 ? -16.851 0.880 4.449 1.00 94.56 155 ARG A C 1
ATOM 1187 O O . ARG A 1 155 ? -17.283 0.490 3.372 1.00 94.56 155 ARG A O 1
ATOM 1194 N N . GLY A 1 156 ? -15.636 0.546 4.896 1.00 92.81 156 GLY A N 1
ATOM 1195 C CA . GLY A 1 156 ? -14.720 -0.327 4.152 1.00 92.81 156 GLY A CA 1
ATOM 1196 C C . GLY A 1 156 ? -14.142 0.294 2.875 1.00 92.81 156 GLY A C 1
ATOM 1197 O O . GLY A 1 156 ? -13.623 -0.427 2.028 1.00 92.81 156 GLY A O 1
ATOM 1198 N N . TYR A 1 157 ? -14.209 1.621 2.714 1.00 95.50 157 TYR A N 1
ATOM 1199 C CA . TYR A 1 157 ? -13.766 2.289 1.485 1.00 95.50 157 TYR A CA 1
ATOM 1200 C C . TYR A 1 157 ? -12.263 2.167 1.237 1.00 95.50 157 TYR A C 1
ATOM 1202 O O . TYR A 1 157 ? -11.868 2.046 0.086 1.00 95.50 157 TYR A O 1
ATOM 1210 N N . GLY A 1 158 ? -11.436 2.144 2.289 1.00 95.75 158 GLY A N 1
ATOM 1211 C CA . GLY A 1 158 ? -9.976 2.079 2.162 1.00 95.75 158 GLY A CA 1
ATOM 1212 C C . GLY A 1 158 ? -9.500 0.925 1.265 1.00 95.75 158 GLY A C 1
ATOM 1213 O O . GLY A 1 158 ? -8.935 1.191 0.207 1.00 95.75 158 GLY A O 1
ATOM 1214 N N . PRO A 1 159 ? -9.752 -0.350 1.617 1.00 96.44 159 PRO A N 1
ATOM 1215 C CA . PRO A 1 159 ? -9.295 -1.484 0.807 1.00 96.44 159 PRO A CA 1
ATOM 1216 C C . PRO A 1 159 ? -9.895 -1.543 -0.606 1.00 96.44 159 PRO A C 1
ATOM 1218 O O . PRO A 1 159 ? -9.205 -1.925 -1.551 1.00 96.44 159 PRO A O 1
ATOM 1221 N N . VAL A 1 160 ? -11.160 -1.138 -0.769 1.00 97.06 160 VAL A N 1
ATOM 1222 C CA . VAL A 1 160 ? -11.819 -1.093 -2.085 1.00 97.06 160 VAL A CA 1
ATOM 1223 C C . VAL A 1 160 ? -11.150 -0.056 -2.981 1.00 97.06 160 VAL A C 1
ATOM 1225 O O . VAL A 1 160 ? -10.755 -0.379 -4.098 1.00 97.06 160 VAL A O 1
ATOM 1228 N N . LEU A 1 161 ? -10.963 1.168 -2.482 1.00 97.00 161 LEU A N 1
ATOM 1229 C CA . LEU A 1 161 ? -10.325 2.241 -3.240 1.00 97.00 161 LEU A CA 1
ATOM 1230 C C . LEU A 1 161 ? -8.859 1.934 -3.535 1.00 97.00 161 LEU A C 1
ATOM 1232 O O . LEU A 1 161 ? -8.426 2.202 -4.645 1.00 97.00 161 LEU A O 1
ATOM 1236 N N . VAL A 1 162 ? -8.121 1.295 -2.617 1.00 97.44 162 VAL A N 1
ATOM 1237 C CA . VAL A 1 162 ? -6.749 0.830 -2.892 1.00 97.44 162 VAL A CA 1
ATOM 1238 C C . VAL A 1 162 ? -6.741 -0.135 -4.074 1.00 97.44 162 VAL A C 1
ATOM 1240 O O . VAL A 1 162 ? -5.920 0.008 -4.973 1.00 97.44 162 VAL A O 1
ATOM 1243 N N . THR A 1 163 ? -7.679 -1.082 -4.109 1.00 97.50 163 THR A N 1
ATOM 1244 C CA . THR A 1 163 ? -7.784 -2.055 -5.206 1.00 97.50 163 THR A CA 1
ATOM 1245 C C . THR A 1 163 ? -8.121 -1.368 -6.533 1.00 97.50 163 THR A C 1
ATOM 1247 O O . THR A 1 163 ? -7.522 -1.685 -7.559 1.00 97.50 163 THR A O 1
ATOM 1250 N N . VAL A 1 164 ? -9.026 -0.383 -6.519 1.00 97.44 164 VAL A N 1
ATOM 1251 C CA . VAL A 1 164 ? -9.356 0.434 -7.701 1.00 97.44 164 VAL A CA 1
ATOM 1252 C C . VAL A 1 164 ? -8.157 1.273 -8.155 1.00 97.44 164 VAL A C 1
ATOM 1254 O O . VAL A 1 164 ? -7.879 1.336 -9.350 1.00 97.44 164 VAL A O 1
ATOM 1257 N N . SER A 1 165 ? -7.410 1.873 -7.228 1.00 97.50 165 SER A N 1
ATOM 1258 C CA . SER A 1 165 ? -6.185 2.612 -7.538 1.00 97.50 165 SER A CA 1
ATOM 1259 C C . SER A 1 165 ? -5.126 1.709 -8.164 1.00 97.50 165 SER A C 1
ATOM 1261 O O . SER A 1 165 ? -4.534 2.100 -9.163 1.00 97.50 165 SER A O 1
ATOM 1263 N N . ILE A 1 166 ? -4.933 0.492 -7.645 1.00 98.00 166 ILE A N 1
ATOM 1264 C CA . ILE A 1 166 ? -4.017 -0.509 -8.217 1.00 98.00 166 ILE A CA 1
ATOM 1265 C C . ILE A 1 166 ? -4.455 -0.903 -9.636 1.00 98.00 166 ILE A C 1
ATOM 1267 O O . ILE A 1 166 ? -3.616 -0.986 -10.528 1.00 98.00 166 ILE A O 1
ATOM 1271 N N . ALA A 1 167 ? -5.758 -1.070 -9.884 1.00 96.56 167 ALA A N 1
ATOM 1272 C CA . ALA A 1 167 ? -6.265 -1.291 -11.240 1.00 96.56 167 ALA A CA 1
ATOM 1273 C C . ALA A 1 167 ? -5.966 -0.095 -12.166 1.00 96.56 167 ALA A C 1
ATOM 1275 O O . ALA A 1 167 ? -5.580 -0.279 -13.318 1.00 96.56 167 ALA A O 1
ATOM 1276 N N . GLY A 1 168 ? -6.084 1.135 -11.655 1.00 96.44 168 GLY A N 1
ATOM 1277 C CA . GLY A 1 168 ? -5.657 2.342 -12.365 1.00 96.44 168 GLY A CA 1
ATOM 1278 C C . GLY A 1 168 ? -4.158 2.340 -12.679 1.00 96.44 168 GLY A C 1
ATOM 1279 O O . GLY A 1 168 ? -3.770 2.642 -13.805 1.00 96.44 168 GLY A O 1
ATOM 1280 N N . MET A 1 169 ? -3.322 1.931 -11.721 1.00 96.81 169 MET A N 1
ATOM 1281 C CA . MET A 1 169 ? -1.876 1.791 -11.908 1.00 96.81 169 MET A CA 1
ATOM 1282 C C . MET A 1 169 ? -1.551 0.783 -13.015 1.00 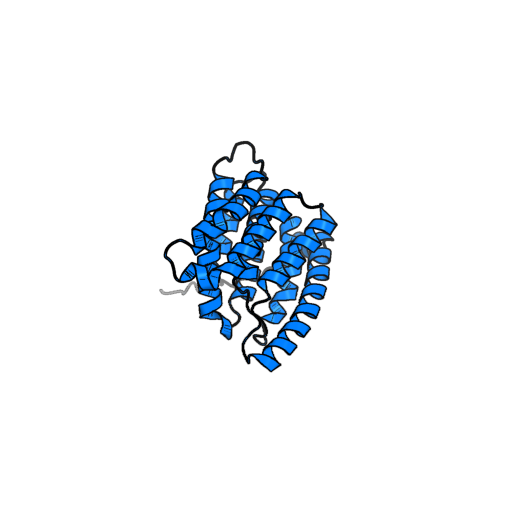96.81 169 MET A C 1
ATOM 1284 O O . MET A 1 169 ? -0.772 1.122 -13.904 1.00 96.81 169 MET A O 1
ATOM 1288 N N . PHE A 1 170 ? -2.202 -0.386 -13.019 1.00 95.25 170 PHE A N 1
ATOM 1289 C CA . PHE A 1 170 ? -2.045 -1.419 -14.054 1.00 95.25 170 PHE A CA 1
ATOM 1290 C C . PHE A 1 170 ? -2.297 -0.878 -15.469 1.00 95.25 170 PHE A C 1
ATOM 1292 O O . PHE A 1 170 ? -1.555 -1.191 -16.390 1.00 95.25 170 PHE A O 1
ATOM 1299 N N . VAL A 1 171 ? -3.290 -0.000 -15.644 1.00 94.69 171 VAL A N 1
ATOM 1300 C CA . VAL A 1 171 ? -3.575 0.615 -16.954 1.00 94.69 171 VAL A CA 1
ATOM 1301 C C . VAL A 1 171 ? -2.527 1.670 -17.345 1.00 94.69 171 VAL A C 1
ATOM 1303 O O . VAL A 1 171 ? -2.333 1.951 -18.528 1.00 94.69 171 VAL A O 1
ATOM 1306 N N . THR A 1 172 ? -1.847 2.285 -16.373 1.00 94.75 172 THR A N 1
ATOM 1307 C CA . THR A 1 172 ? -0.861 3.349 -16.634 1.00 94.75 172 THR A CA 1
ATOM 1308 C C . THR A 1 172 ? 0.566 2.847 -16.833 1.00 94.75 172 THR A C 1
ATOM 1310 O O . THR A 1 172 ? 1.312 3.457 -17.609 1.00 94.75 172 THR A O 1
ATOM 1313 N N . LEU A 1 173 ? 0.961 1.776 -16.145 1.00 96.00 173 LEU A N 1
ATOM 1314 C CA . LEU A 1 173 ? 2.335 1.280 -16.128 1.00 96.00 173 LEU A CA 1
ATOM 1315 C C . LEU A 1 173 ? 2.664 0.502 -17.419 1.00 96.00 173 LEU A C 1
ATOM 1317 O O . LEU A 1 173 ? 1.805 -0.208 -17.935 1.00 96.00 173 LEU A O 1
ATOM 1321 N N . PRO A 1 174 ? 3.855 0.708 -18.016 1.00 93.44 174 PRO A N 1
ATOM 1322 C CA . PRO A 1 174 ? 4.248 0.032 -19.251 1.00 93.44 174 PRO A CA 1
ATOM 1323 C C . PRO A 1 174 ? 4.671 -1.428 -19.036 1.00 93.44 174 PRO A C 1
ATOM 1325 O O . PRO A 1 174 ? 4.346 -2.259 -19.879 1.00 93.44 174 PRO A O 1
ATOM 1328 N N . ASP A 1 175 ? 5.384 -1.730 -17.948 1.00 91.62 175 ASP A N 1
ATOM 1329 C CA . ASP A 1 175 ? 5.604 -3.100 -17.474 1.00 91.62 175 ASP A CA 1
ATOM 1330 C C . ASP A 1 175 ? 4.500 -3.431 -16.462 1.00 91.62 175 ASP A C 1
ATOM 1332 O O . ASP A 1 175 ? 4.082 -2.559 -15.698 1.00 91.62 175 ASP A O 1
ATOM 1336 N N . THR A 1 176 ? 3.969 -4.651 -16.516 1.00 93.19 176 THR A N 1
ATOM 1337 C CA . THR A 1 176 ? 2.807 -5.040 -15.705 1.00 93.19 176 THR A CA 1
ATOM 1338 C C . THR A 1 176 ? 3.063 -6.221 -14.780 1.00 93.19 176 THR A C 1
ATOM 1340 O O . THR A 1 176 ? 2.165 -6.587 -14.022 1.00 93.19 176 THR A O 1
ATOM 1343 N N . GLU A 1 177 ? 4.260 -6.808 -14.801 1.00 94.75 177 GLU A N 1
ATOM 1344 C CA . GLU A 1 177 ? 4.540 -8.028 -14.043 1.00 94.75 177 GLU A CA 1
ATOM 1345 C C . GLU A 1 177 ? 4.354 -7.821 -12.529 1.00 94.75 177 GLU A C 1
ATOM 1347 O O . GLU A 1 177 ? 3.580 -8.541 -11.890 1.00 94.75 177 GLU A O 1
ATOM 1352 N N . GLU A 1 178 ? 4.973 -6.803 -11.929 1.00 96.50 178 GLU A N 1
ATOM 1353 C CA . GLU A 1 178 ? 4.854 -6.574 -10.488 1.00 96.50 178 GLU A CA 1
ATOM 1354 C C . GLU A 1 178 ? 3.488 -6.045 -10.073 1.00 96.50 178 GLU A C 1
ATOM 1356 O O . GLU A 1 178 ? 2.925 -6.503 -9.069 1.00 96.50 178 GLU A O 1
ATOM 1361 N N . ILE A 1 179 ? 2.924 -5.097 -10.821 1.00 97.38 179 ILE A N 1
ATOM 1362 C CA . ILE A 1 179 ? 1.591 -4.582 -10.514 1.00 97.38 179 ILE A CA 1
ATOM 1363 C C . ILE A 1 179 ? 0.507 -5.665 -10.643 1.00 97.38 179 ILE A C 1
ATOM 1365 O O . ILE A 1 179 ? -0.470 -5.611 -9.894 1.00 97.38 179 ILE A O 1
ATOM 1369 N N . LEU A 1 180 ? 0.679 -6.685 -11.494 1.00 97.06 180 LEU A N 1
ATOM 1370 C CA . LEU A 1 180 ? -0.222 -7.844 -11.553 1.00 97.06 180 LEU A CA 1
ATOM 1371 C C . LEU A 1 180 ? -0.149 -8.698 -10.284 1.00 97.06 180 LEU A C 1
ATOM 1373 O O . LEU A 1 180 ? -1.202 -9.091 -9.768 1.00 97.06 180 LEU A O 1
ATOM 1377 N N . VAL A 1 181 ? 1.046 -8.916 -9.719 1.00 98.06 181 VAL A N 1
ATOM 1378 C CA . VAL A 1 181 ? 1.191 -9.564 -8.398 1.00 98.06 181 VAL A CA 1
ATOM 1379 C C . VAL A 1 181 ? 0.426 -8.762 -7.345 1.00 98.06 181 VAL A C 1
ATOM 1381 O O . VAL A 1 181 ? -0.377 -9.310 -6.585 1.00 98.06 181 VAL A O 1
ATOM 1384 N N . VAL A 1 182 ? 0.637 -7.444 -7.318 1.00 98.00 182 VAL A N 1
ATOM 1385 C CA . VAL A 1 182 ? -0.032 -6.539 -6.374 1.00 98.00 182 VAL A CA 1
ATOM 1386 C C . VAL A 1 182 ? -1.550 -6.585 -6.543 1.00 98.00 182 VAL A C 1
ATOM 1388 O O . VAL A 1 182 ? -2.282 -6.652 -5.550 1.00 98.00 182 VAL A O 1
ATOM 1391 N N . PHE A 1 183 ? -2.030 -6.585 -7.784 1.00 97.94 183 PHE A N 1
ATOM 1392 C CA . PHE A 1 183 ? -3.450 -6.642 -8.097 1.00 97.94 183 PHE A CA 1
ATOM 1393 C C . PHE A 1 183 ? -4.075 -7.971 -7.669 1.00 97.94 183 PHE A C 1
ATOM 1395 O O . PHE A 1 183 ? -5.124 -7.958 -7.024 1.00 97.94 183 PHE A O 1
ATOM 1402 N N . GLY A 1 184 ? -3.407 -9.101 -7.916 1.00 97.62 184 GLY A N 1
ATOM 1403 C CA . GLY A 1 184 ? -3.848 -10.418 -7.447 1.00 97.62 184 GLY A CA 1
ATOM 1404 C C . GLY A 1 184 ? -4.030 -10.467 -5.926 1.00 97.62 184 GLY A C 1
ATOM 1405 O O . GLY A 1 184 ? -5.071 -10.917 -5.434 1.00 97.62 184 GLY A O 1
ATOM 1406 N N . VAL A 1 185 ? -3.069 -9.921 -5.168 1.00 98.50 185 VAL A N 1
ATOM 1407 C CA . VAL A 1 185 ? -3.169 -9.820 -3.699 1.00 98.50 185 VAL A CA 1
ATOM 1408 C C . VAL A 1 185 ? -4.340 -8.917 -3.289 1.00 98.50 185 VAL A C 1
ATOM 1410 O O . VAL A 1 185 ? -5.117 -9.267 -2.393 1.00 98.50 185 VAL A O 1
ATOM 1413 N N . ALA A 1 186 ? -4.486 -7.760 -3.941 1.00 97.94 186 ALA A N 1
ATOM 1414 C CA . ALA A 1 186 ? -5.512 -6.773 -3.618 1.00 97.94 186 ALA A CA 1
ATOM 1415 C C . ALA A 1 186 ? -6.935 -7.280 -3.869 1.00 97.94 186 ALA A C 1
ATOM 1417 O O . ALA A 1 186 ? -7.798 -7.126 -3.000 1.00 97.94 186 ALA A O 1
ATOM 1418 N N . VAL A 1 187 ? -7.164 -7.958 -4.997 1.00 97.31 187 VAL A N 1
ATOM 1419 C CA . VAL A 1 187 ? -8.461 -8.556 -5.344 1.00 97.31 187 VAL A CA 1
ATOM 1420 C C . VAL A 1 187 ? -8.908 -9.559 -4.282 1.00 97.31 187 VAL A C 1
ATOM 1422 O O . VAL A 1 187 ? -10.064 -9.530 -3.866 1.00 97.31 187 VAL A O 1
ATOM 1425 N N . ALA A 1 188 ? -8.014 -10.417 -3.787 1.00 97.38 188 ALA A N 1
ATOM 1426 C CA . ALA A 1 188 ? -8.367 -11.357 -2.725 1.00 97.38 188 ALA A CA 1
ATOM 1427 C C . ALA A 1 188 ? -8.686 -10.636 -1.401 1.00 97.38 188 ALA A C 1
ATOM 1429 O O . ALA A 1 188 ? -9.661 -10.961 -0.720 1.00 97.38 188 ALA A O 1
ATOM 1430 N N . LEU A 1 189 ? -7.894 -9.628 -1.027 1.00 97.12 189 LEU A N 1
ATOM 1431 C CA . LEU A 1 189 ? -8.068 -8.927 0.248 1.00 97.12 189 LEU A CA 1
ATOM 1432 C C . LEU A 1 189 ? -9.235 -7.934 0.267 1.00 97.12 189 LEU A C 1
ATOM 1434 O O . LEU A 1 189 ? -9.716 -7.602 1.356 1.00 97.12 189 LEU A O 1
ATOM 1438 N N . VAL A 1 190 ? -9.758 -7.520 -0.892 1.00 96.44 190 VAL A N 1
ATOM 1439 C CA . VAL A 1 190 ? -10.959 -6.671 -0.974 1.00 96.44 190 VAL A CA 1
ATOM 1440 C C . VAL A 1 190 ? -12.155 -7.310 -0.255 1.00 96.44 190 VAL A C 1
ATOM 1442 O O . VAL A 1 190 ? -12.976 -6.607 0.340 1.00 96.44 190 VAL A O 1
ATOM 1445 N N . PHE A 1 191 ? -12.197 -8.648 -0.207 1.00 97.06 191 PHE A N 1
ATOM 1446 C CA . PHE A 1 191 ? -13.250 -9.410 0.461 1.00 97.06 191 PHE A CA 1
ATOM 1447 C C . PHE A 1 191 ? -13.266 -9.262 1.994 1.00 97.06 191 PHE A C 1
ATOM 1449 O O . PHE A 1 191 ? -14.262 -9.593 2.639 1.00 97.06 191 PHE A O 1
ATOM 1456 N N . LEU A 1 192 ? -12.201 -8.724 2.605 1.00 95.31 192 LEU A N 1
ATOM 1457 C CA . LEU A 1 192 ? -12.218 -8.342 4.025 1.00 95.31 192 LEU A CA 1
ATOM 1458 C C . LEU A 1 192 ? -12.973 -7.032 4.279 1.00 95.31 192 LEU A C 1
ATOM 1460 O O . LEU A 1 192 ? -13.374 -6.773 5.413 1.00 95.31 192 LEU A O 1
ATOM 1464 N N . ALA A 1 193 ? -13.151 -6.192 3.264 1.00 94.19 193 ALA A N 1
ATOM 1465 C CA . ALA A 1 193 ? -13.849 -4.915 3.390 1.00 94.19 193 ALA A CA 1
ATOM 1466 C C . ALA A 1 193 ? -15.267 -4.954 2.809 1.00 94.19 193 ALA A C 1
ATOM 1468 O O . ALA A 1 193 ? -16.137 -4.213 3.268 1.00 94.19 193 ALA A O 1
ATOM 1469 N N . TRP A 1 194 ? -15.514 -5.832 1.836 1.00 94.38 194 TRP A N 1
ATOM 1470 C CA . TRP A 1 194 ? -16.793 -5.980 1.148 1.00 94.38 194 TRP A CA 1
ATOM 1471 C C . TRP A 1 194 ? -17.135 -7.468 0.961 1.00 94.38 194 TRP A C 1
ATOM 1473 O O . TRP A 1 194 ? -16.245 -8.243 0.639 1.00 94.38 194 TRP A O 1
ATOM 1483 N N . PRO A 1 195 ? -18.390 -7.925 1.141 1.00 90.44 195 PRO A N 1
ATOM 1484 C CA . PRO A 1 195 ? -19.620 -7.152 1.348 1.00 90.44 195 PRO A CA 1
ATOM 1485 C C . PRO A 1 195 ? -19.879 -6.749 2.804 1.00 90.44 195 PRO A C 1
ATOM 1487 O O . PRO A 1 195 ? -20.726 -5.898 3.068 1.00 90.44 195 PRO A O 1
ATOM 1490 N N . LYS A 1 196 ? -19.166 -7.346 3.764 1.00 92.44 196 LYS A N 1
ATOM 1491 C CA . LYS A 1 196 ? -19.204 -6.942 5.174 1.00 92.44 196 LYS A CA 1
ATOM 1492 C C . LYS A 1 196 ? -17.859 -6.341 5.549 1.00 92.44 196 LYS A C 1
ATOM 1494 O O . LYS A 1 196 ? -16.825 -6.941 5.284 1.00 92.44 196 LYS A O 1
ATOM 1499 N N . VAL A 1 197 ? -17.888 -5.201 6.232 1.00 95.38 197 VAL A N 1
ATOM 1500 C CA . VAL A 1 197 ? -16.681 -4.486 6.661 1.00 95.38 197 VAL A CA 1
ATOM 1501 C C . VAL A 1 197 ? -16.037 -5.218 7.842 1.00 95.38 197 VAL A C 1
ATOM 1503 O O . VAL A 1 197 ? -16.357 -4.967 9.007 1.00 95.38 197 VAL A O 1
ATOM 1506 N N . LEU A 1 198 ? -15.177 -6.196 7.559 1.00 96.44 198 LEU A N 1
ATOM 1507 C CA . LEU A 1 198 ? -14.458 -6.977 8.571 1.00 96.44 198 LEU A CA 1
ATOM 1508 C C . LEU A 1 198 ? -13.100 -6.356 8.913 1.00 96.44 198 LEU A C 1
ATOM 1510 O O . LEU A 1 198 ? -12.665 -6.459 10.062 1.00 96.44 198 LEU A O 1
ATOM 1514 N N . GLY A 1 199 ? -12.466 -5.678 7.956 1.00 95.44 199 GLY A N 1
ATOM 1515 C CA . GLY A 1 199 ? -11.165 -5.040 8.121 1.00 95.44 199 GLY A CA 1
ATOM 1516 C C . GLY A 1 199 ? -11.088 -3.620 7.559 1.00 95.44 199 GLY A C 1
ATOM 1517 O O . GLY A 1 199 ? -11.870 -3.227 6.698 1.00 95.44 199 GLY A O 1
ATOM 1518 N N . SER A 1 200 ? -10.114 -2.863 8.057 1.00 97.00 200 SER A N 1
ATOM 1519 C CA . SER A 1 200 ? -9.667 -1.577 7.513 1.00 97.00 200 SER A CA 1
ATOM 1520 C C . SER A 1 200 ? -8.161 -1.623 7.248 1.00 97.00 200 SER A C 1
ATOM 1522 O O . SER A 1 200 ? -7.483 -2.559 7.694 1.00 97.00 200 SER A O 1
ATOM 1524 N N . LEU A 1 201 ? -7.617 -0.644 6.520 1.00 96.81 201 LEU A N 1
ATOM 1525 C CA . LEU A 1 201 ? -6.198 -0.661 6.150 1.00 96.81 201 LEU A CA 1
ATOM 1526 C C . LEU A 1 201 ? -5.292 -0.556 7.383 1.00 96.81 201 LEU A C 1
ATOM 1528 O O . LEU A 1 201 ? -4.374 -1.363 7.539 1.00 96.81 201 LEU A O 1
ATOM 1532 N N . GLY A 1 202 ? -5.596 0.386 8.281 1.00 96.19 202 GLY A N 1
ATOM 1533 C CA . GLY A 1 202 ? -4.840 0.614 9.509 1.00 96.19 202 GLY A CA 1
ATOM 1534 C C . GLY A 1 202 ? -3.499 1.323 9.281 1.00 96.19 202 GLY A C 1
ATOM 1535 O O . GLY A 1 202 ? -2.759 1.027 8.348 1.00 96.19 202 GLY A O 1
ATOM 1536 N N . ALA A 1 203 ? -3.145 2.239 10.188 1.00 94.88 203 ALA A N 1
ATOM 1537 C CA . ALA A 1 203 ? -1.932 3.061 10.081 1.00 94.88 203 ALA A CA 1
ATOM 1538 C C . ALA A 1 203 ? -0.647 2.230 9.917 1.00 94.88 203 ALA A C 1
ATOM 1540 O O . ALA A 1 203 ? 0.198 2.547 9.088 1.00 94.88 203 ALA A O 1
ATOM 1541 N N . VAL A 1 204 ? -0.528 1.131 10.673 1.00 97.19 204 VAL A N 1
ATOM 1542 C CA . VAL A 1 204 ? 0.641 0.234 10.644 1.00 97.19 204 VAL A CA 1
ATOM 1543 C C . VAL A 1 204 ? 0.841 -0.396 9.266 1.00 97.19 204 VAL A C 1
ATOM 1545 O O . VAL A 1 204 ? 1.971 -0.657 8.877 1.00 97.19 204 VAL A O 1
ATOM 1548 N N . GLY A 1 205 ? -0.248 -0.626 8.529 1.00 96.69 205 GLY A N 1
ATOM 1549 C CA . GLY A 1 205 ? -0.225 -1.230 7.202 1.00 96.69 205 GLY A CA 1
ATOM 1550 C C . GLY A 1 205 ? -0.100 -0.230 6.057 1.00 96.69 205 GLY A C 1
ATOM 1551 O O . GLY A 1 205 ? 0.529 -0.540 5.056 1.00 96.69 205 GLY A O 1
ATOM 1552 N N . ILE A 1 206 ? -0.667 0.971 6.192 1.00 98.00 206 ILE A N 1
ATOM 1553 C CA . ILE A 1 206 ? -0.685 1.981 5.118 1.00 98.00 206 ILE A CA 1
ATOM 1554 C C . ILE A 1 206 ? 0.721 2.470 4.773 1.00 98.00 206 ILE A C 1
ATOM 1556 O O . ILE A 1 206 ? 1.070 2.569 3.602 1.00 98.00 206 ILE A O 1
ATOM 1560 N N . TYR A 1 207 ? 1.534 2.761 5.786 1.00 98.19 207 TYR A N 1
ATOM 1561 C CA . TYR A 1 207 ? 2.896 3.254 5.592 1.00 98.19 207 TYR A CA 1
ATOM 1562 C C . TYR A 1 207 ? 3.763 2.281 4.772 1.00 98.19 207 TYR A C 1
ATOM 1564 O O . TYR A 1 207 ? 4.274 2.686 3.727 1.00 98.19 207 TYR A O 1
ATOM 1572 N N . PRO A 1 208 ? 3.928 1.008 5.184 1.00 98.31 208 PRO A N 1
ATOM 1573 C CA . PRO A 1 208 ? 4.707 0.051 4.409 1.00 98.31 208 PRO A CA 1
ATOM 1574 C C . PRO A 1 208 ? 4.061 -0.279 3.058 1.00 98.31 208 PRO A C 1
ATOM 1576 O O . PRO A 1 208 ? 4.793 -0.473 2.090 1.00 98.31 208 PRO A O 1
ATOM 1579 N N . LEU A 1 209 ? 2.726 -0.266 2.954 1.00 98.44 209 LEU A N 1
ATOM 1580 C CA . LEU A 1 209 ? 2.025 -0.464 1.683 1.00 98.44 209 LEU A CA 1
ATOM 1581 C C . LEU A 1 209 ? 2.396 0.615 0.663 1.00 98.44 209 LEU A C 1
ATOM 1583 O O . LEU A 1 209 ? 2.746 0.284 -0.464 1.00 98.44 209 LEU A O 1
ATOM 1587 N N . LEU A 1 210 ? 2.362 1.897 1.047 1.00 98.06 210 LEU A N 1
ATOM 1588 C CA . LEU A 1 210 ? 2.758 2.979 0.141 1.00 98.06 210 LEU A CA 1
ATOM 1589 C C . LEU A 1 210 ? 4.239 2.895 -0.241 1.00 98.06 210 LEU A C 1
ATOM 1591 O O . LEU A 1 210 ? 4.579 3.216 -1.374 1.00 98.06 210 LEU A O 1
ATOM 1595 N N . GLY A 1 211 ? 5.104 2.427 0.664 1.00 97.62 211 GLY A N 1
ATOM 1596 C CA . GLY A 1 211 ? 6.500 2.127 0.339 1.00 97.62 211 GLY A CA 1
ATOM 1597 C C . GLY A 1 211 ? 6.635 1.022 -0.713 1.00 97.62 211 GLY A C 1
ATOM 1598 O O . GLY A 1 211 ? 7.332 1.204 -1.708 1.00 97.62 211 GLY A O 1
ATOM 1599 N N . ALA A 1 212 ? 5.927 -0.096 -0.539 1.00 97.69 212 ALA A N 1
ATOM 1600 C CA . ALA A 1 212 ? 5.928 -1.196 -1.504 1.00 97.69 212 ALA A CA 1
ATOM 1601 C C . ALA A 1 212 ? 5.363 -0.761 -2.868 1.00 97.69 212 ALA A C 1
ATOM 1603 O O . ALA A 1 212 ? 5.969 -1.037 -3.899 1.00 97.69 212 ALA A O 1
ATOM 1604 N N . LEU A 1 213 ? 4.252 -0.017 -2.882 1.00 97.81 213 LEU A N 1
ATOM 1605 C CA . LEU A 1 213 ? 3.662 0.513 -4.114 1.00 97.81 213 LEU A CA 1
ATOM 1606 C C . LEU A 1 213 ? 4.581 1.523 -4.802 1.00 97.81 213 LEU A C 1
ATOM 1608 O O . LEU A 1 213 ? 4.695 1.491 -6.019 1.00 97.81 213 LEU A O 1
ATOM 1612 N N . ALA A 1 214 ? 5.263 2.390 -4.053 1.00 97.25 214 ALA A N 1
ATOM 1613 C CA . ALA A 1 214 ? 6.239 3.313 -4.625 1.00 97.25 214 ALA A CA 1
ATOM 1614 C C . ALA A 1 214 ? 7.395 2.568 -5.310 1.00 97.25 214 ALA A C 1
ATOM 1616 O O . ALA A 1 214 ? 7.811 2.963 -6.397 1.00 97.25 214 ALA A O 1
ATOM 1617 N N . TRP A 1 215 ? 7.877 1.477 -4.709 1.00 96.62 215 TRP A N 1
ATOM 1618 C CA . TRP A 1 215 ? 8.887 0.621 -5.329 1.00 96.62 215 TRP A CA 1
ATOM 1619 C C . TRP A 1 215 ? 8.373 -0.018 -6.627 1.00 96.62 215 TRP A C 1
ATOM 1621 O O . TRP A 1 215 ? 9.061 0.059 -7.640 1.00 96.62 215 TRP A O 1
ATOM 1631 N N . VAL A 1 216 ? 7.146 -0.553 -6.628 1.00 96.69 216 VAL A N 1
ATOM 1632 C CA . VAL A 1 216 ? 6.508 -1.115 -7.836 1.00 96.69 216 VAL A CA 1
ATOM 1633 C C . VAL A 1 216 ? 6.340 -0.048 -8.919 1.00 96.69 216 VAL A C 1
ATOM 1635 O O . VAL A 1 216 ? 6.741 -0.264 -10.051 1.00 96.69 216 VAL A O 1
ATOM 1638 N N . ILE A 1 217 ? 5.850 1.148 -8.575 1.00 96.69 217 ILE A N 1
ATOM 1639 C CA . ILE A 1 217 ? 5.705 2.269 -9.522 1.00 96.69 217 ILE A CA 1
ATOM 1640 C C . ILE A 1 217 ? 7.044 2.627 -10.172 1.00 96.69 217 ILE A C 1
ATOM 1642 O O . ILE A 1 217 ? 7.109 2.883 -11.372 1.00 96.69 217 ILE A O 1
ATOM 1646 N N . ALA A 1 218 ? 8.108 2.6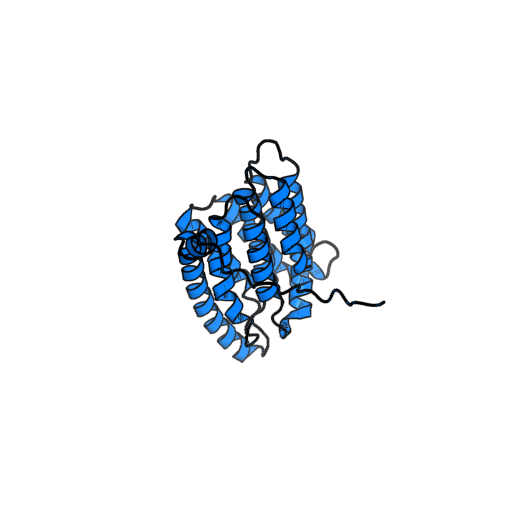81 -9.374 1.00 95.25 218 ALA A N 1
ATOM 1647 C CA . ALA A 1 218 ? 9.448 2.953 -9.865 1.00 95.25 218 ALA A CA 1
ATOM 1648 C C . ALA A 1 218 ? 9.977 1.849 -10.790 1.00 95.25 218 ALA A C 1
ATOM 1650 O O . ALA A 1 218 ? 10.645 2.155 -11.780 1.00 95.25 218 ALA A O 1
ATOM 1651 N N . PHE A 1 219 ? 9.716 0.587 -10.447 1.00 94.19 219 PHE A N 1
ATOM 1652 C CA . PHE A 1 219 ? 10.201 -0.575 -11.186 1.00 94.19 219 PHE A CA 1
ATOM 1653 C C . PHE A 1 219 ? 9.464 -0.735 -12.519 1.00 94.19 219 PHE A C 1
ATOM 1655 O O . PHE A 1 219 ? 10.107 -0.804 -13.568 1.00 94.19 219 PHE A O 1
ATOM 1662 N N . ASP A 1 220 ? 8.136 -0.690 -12.469 1.00 94.38 220 ASP A N 1
ATOM 1663 C CA . ASP A 1 220 ? 7.248 -0.912 -13.611 1.00 94.38 220 ASP A CA 1
ATOM 1664 C C . ASP A 1 220 ? 7.164 0.316 -14.515 1.00 94.38 220 ASP A C 1
ATOM 1666 O O . ASP A 1 220 ? 6.924 0.219 -15.714 1.00 94.38 220 ASP A O 1
ATOM 1670 N N . GLY A 1 221 ? 7.392 1.507 -13.955 1.00 92.81 221 GLY A N 1
ATOM 1671 C CA . GLY A 1 221 ? 7.418 2.773 -14.686 1.00 92.81 221 GLY A CA 1
ATOM 1672 C C . GLY A 1 221 ? 8.683 2.990 -15.519 1.00 92.81 221 GLY A C 1
ATOM 1673 O O . GLY A 1 221 ? 8.805 4.028 -16.184 1.00 92.81 221 GLY A O 1
ATOM 1674 N N . ARG A 1 222 ? 9.638 2.048 -15.495 1.00 89.50 222 ARG A N 1
ATOM 1675 C CA . ARG A 1 222 ? 10.875 2.155 -16.276 1.00 89.50 222 ARG A CA 1
ATOM 1676 C C . ARG A 1 222 ? 10.562 2.290 -17.762 1.00 89.50 222 ARG A C 1
ATOM 1678 O O . ARG A 1 222 ? 9.748 1.574 -18.327 1.00 89.50 222 ARG A O 1
ATOM 1685 N N . GLY A 1 223 ? 11.218 3.253 -18.404 1.00 86.12 223 GLY A N 1
ATOM 1686 C CA . GLY A 1 223 ? 11.039 3.535 -19.829 1.00 86.12 223 GLY A CA 1
ATOM 1687 C C . GLY A 1 223 ? 9.897 4.499 -20.168 1.00 86.12 223 GLY A C 1
ATOM 1688 O O . GLY A 1 223 ? 9.860 4.983 -21.299 1.00 86.12 223 GLY A O 1
ATOM 1689 N N . ARG A 1 224 ? 9.005 4.852 -19.224 1.00 92.62 224 ARG A N 1
ATOM 1690 C CA . ARG A 1 224 ? 7.966 5.874 -19.457 1.00 92.62 224 ARG A CA 1
ATOM 1691 C C . ARG A 1 224 ? 7.656 6.688 -18.202 1.00 92.62 224 ARG A C 1
ATOM 1693 O O . ARG A 1 224 ? 6.703 6.410 -17.485 1.00 92.62 224 ARG A O 1
ATOM 1700 N N . GLU A 1 225 ? 8.401 7.770 -17.987 1.00 91.88 225 GLU A N 1
ATOM 1701 C CA . GLU A 1 225 ? 8.265 8.601 -16.779 1.00 91.88 225 GLU A CA 1
ATOM 1702 C C . GLU A 1 225 ? 6.852 9.190 -16.580 1.00 91.88 225 GLU A C 1
ATOM 1704 O O . GLU A 1 225 ? 6.399 9.366 -15.451 1.00 91.88 225 GLU A O 1
ATOM 1709 N N . SER A 1 226 ? 6.103 9.448 -17.659 1.00 93.25 226 SER A N 1
ATOM 1710 C CA . SER A 1 226 ? 4.713 9.920 -17.565 1.00 93.25 226 SER A CA 1
ATOM 1711 C C . SER A 1 226 ? 3.758 8.886 -16.949 1.00 93.25 226 SER A C 1
ATOM 1713 O O . SER A 1 226 ? 2.767 9.273 -16.328 1.00 93.25 226 SER A O 1
ATOM 1715 N N . ALA A 1 227 ? 4.066 7.587 -17.053 1.00 95.25 227 ALA A N 1
ATOM 1716 C CA . ALA A 1 227 ? 3.299 6.522 -16.405 1.00 95.25 227 ALA A CA 1
ATOM 1717 C C . ALA A 1 227 ? 3.392 6.597 -14.879 1.00 95.25 227 ALA A C 1
ATOM 1719 O O . ALA A 1 227 ? 2.402 6.360 -14.196 1.00 95.25 227 ALA A O 1
ATOM 1720 N N . ILE A 1 228 ? 4.555 6.991 -14.351 1.00 95.75 228 ILE A N 1
ATOM 1721 C CA . ILE A 1 228 ? 4.794 7.141 -12.910 1.00 95.75 228 ILE A CA 1
ATOM 1722 C C . ILE A 1 228 ? 3.865 8.207 -12.331 1.00 95.75 228 ILE A C 1
ATOM 1724 O O . ILE A 1 228 ? 3.242 7.990 -11.294 1.00 95.75 228 ILE A O 1
ATOM 1728 N N . VAL A 1 229 ? 3.712 9.337 -13.030 1.00 96.19 229 VAL A N 1
ATOM 1729 C CA . VAL A 1 229 ? 2.776 10.396 -12.624 1.00 96.19 229 VAL A CA 1
ATOM 1730 C C . VAL A 1 229 ? 1.339 9.878 -12.636 1.00 96.19 229 VAL A C 1
ATOM 1732 O O . VAL A 1 229 ? 0.603 10.121 -11.682 1.00 96.19 229 VAL A O 1
ATOM 1735 N N . GLY A 1 230 ? 0.949 9.131 -13.675 1.00 96.12 230 GLY A N 1
ATOM 1736 C CA . GLY A 1 230 ? -0.373 8.505 -13.765 1.00 96.12 230 GLY A CA 1
ATOM 1737 C C . GLY A 1 230 ? -0.647 7.522 -12.623 1.00 96.12 230 GLY A C 1
ATOM 1738 O O . GLY A 1 230 ? -1.704 7.588 -11.998 1.00 96.12 230 GLY A O 1
ATOM 1739 N N . ALA A 1 231 ? 0.325 6.673 -12.293 1.00 96.69 231 ALA A N 1
ATOM 1740 C CA . ALA A 1 231 ? 0.220 5.694 -11.218 1.00 96.69 231 ALA A CA 1
ATOM 1741 C C . ALA A 1 231 ? 0.126 6.360 -9.832 1.00 96.69 231 ALA A C 1
ATOM 1743 O O . ALA A 1 231 ? -0.723 5.990 -9.021 1.00 96.69 231 ALA A O 1
ATOM 1744 N N . VAL A 1 232 ? 0.934 7.395 -9.568 1.00 96.75 232 VAL A N 1
ATOM 1745 C CA . VAL A 1 232 ? 0.839 8.187 -8.327 1.00 96.75 232 VAL A CA 1
ATOM 1746 C C . VAL A 1 232 ? -0.497 8.934 -8.259 1.00 96.75 232 VAL A C 1
ATOM 1748 O O . VAL A 1 232 ? -1.140 8.947 -7.211 1.00 96.75 232 VAL A O 1
ATOM 1751 N N . ALA A 1 233 ? -0.965 9.503 -9.374 1.00 96.44 233 ALA A N 1
ATOM 1752 C CA . ALA A 1 233 ? -2.268 10.162 -9.443 1.00 96.44 233 ALA A CA 1
ATOM 1753 C C . ALA A 1 233 ? -3.427 9.187 -9.174 1.00 96.44 233 ALA A C 1
ATOM 1755 O O . ALA A 1 233 ? -4.379 9.558 -8.488 1.00 96.44 233 ALA A O 1
ATOM 1756 N N . ALA A 1 234 ? -3.332 7.932 -9.630 1.00 96.06 234 ALA A N 1
ATOM 1757 C CA . ALA A 1 234 ? -4.317 6.893 -9.329 1.00 96.06 234 ALA A CA 1
ATOM 1758 C C . ALA A 1 234 ? -4.409 6.592 -7.822 1.00 96.06 234 ALA A C 1
ATOM 1760 O O . ALA A 1 234 ? -5.493 6.303 -7.313 1.00 96.06 234 ALA A O 1
ATOM 1761 N N . LEU A 1 235 ? -3.311 6.715 -7.072 1.00 93.12 235 LEU A N 1
ATOM 1762 C CA . LEU A 1 235 ? -3.334 6.602 -5.609 1.00 93.12 235 LEU A CA 1
ATOM 1763 C C . LEU A 1 235 ? -3.949 7.833 -4.918 1.00 93.12 235 LEU A C 1
ATOM 1765 O O . LEU A 1 235 ? -4.366 7.739 -3.764 1.00 93.12 235 LEU A O 1
ATOM 1769 N N . GLY A 1 236 ? -4.077 8.961 -5.623 1.00 90.44 236 GLY A N 1
ATOM 1770 C CA . GLY A 1 236 ? -4.703 10.190 -5.131 1.00 90.44 236 GLY A CA 1
ATOM 1771 C C . GLY A 1 236 ? -6.165 10.032 -4.701 1.00 90.44 236 GLY A C 1
ATOM 1772 O O . GLY A 1 236 ? -6.635 10.818 -3.887 1.00 90.44 236 GLY A O 1
ATOM 1773 N N . PHE A 1 237 ? -6.868 8.986 -5.154 1.00 88.12 237 PHE A N 1
ATOM 1774 C CA . PHE A 1 237 ? -8.227 8.664 -4.686 1.00 88.12 237 PHE A CA 1
ATOM 1775 C C . PHE A 1 237 ? -8.314 8.325 -3.187 1.00 88.12 237 PHE A C 1
ATOM 1777 O O . PHE A 1 237 ? -9.414 8.272 -2.638 1.00 88.12 237 PHE A O 1
ATOM 1784 N N . LEU A 1 238 ? -7.178 8.062 -2.535 1.00 87.06 238 LEU A N 1
ATOM 1785 C CA . LEU A 1 238 ? -7.090 7.648 -1.132 1.00 87.06 238 LEU A CA 1
ATOM 1786 C C . LEU A 1 238 ? -6.802 8.796 -0.154 1.00 87.06 238 LEU A C 1
ATOM 1788 O O . LEU A 1 238 ? -6.648 8.535 1.041 1.00 87.06 238 LEU A O 1
ATOM 1792 N N . VAL A 1 239 ? -6.667 10.026 -0.650 1.00 87.75 239 VAL A N 1
ATOM 1793 C CA . VAL A 1 239 ? -6.238 11.210 0.112 1.00 87.75 239 VAL A CA 1
ATOM 1794 C C . VAL A 1 239 ? -7.379 12.201 0.293 1.00 87.75 239 VAL A C 1
ATOM 1796 O O . VAL A 1 239 ? -8.165 12.391 -0.659 1.00 87.75 239 VAL A O 1
#